Protein AF-A0A7M7PM90-F1 (afdb_monomer_lite)

Organism: Strongylocentrotus purpuratus (NCBI:txid7668)

InterPro domains:
  IPR000558 Histone H2B [PR00621] (176-194)
  IPR000558 Histone H2B [PR00621] (195-215)
  IPR000558 Histone H2B [PR00621] (217-234)
  IPR000558 Histone H2B [PR00621] (234-247)
  IPR000558 Histone H2B [PR00621] (247-260)
  IPR000558 Histone H2B [PTHR23428] (159-261)
  IPR000558 Histone H2B [SM00427] (166-262)
  IPR007125 Core Histone H2A/H2B/H3 domain [PF00125] (167-239)
  IPR009072 Histone-fold [G3DSA:1.10.20.10] (146-264)
  IPR009072 Histone-fold [SSF47113] (151-264)
  IPR011990 Tetratricopeptide-like helical domain superfamily [G3DSA:1.25.40.10] (24-145)

Foldseek 3Di:
DQPDPQVVVCVVVPNDDPPDDSVCRLVVVLVVLVVQLVVCVVVVQLQSNLVSLLVNLSSDPQLDPSSVVSLVSSLVSNCVRPNDADPSNLVSLLSVLSSCVSVVNNLVSLVSLVVSLVSCCVRPNCPDPVNVVSVVVCPPPVNVVSVVVVVPDDDDDDDDDDDPPDDPPDPPDDACLVVVVVVCCVVPVPDDDDPVRSVVVRVVVVVVVVQLVVQQCVVCVVVVHPDRDPVSSLVSLCVVDDDVSSVVVSVVVVVVVVVVVVVD

Structure (mmCIF, N/CA/C/O backbone):
data_AF-A0A7M7PM90-F1
#
_entry.id   AF-A0A7M7PM90-F1
#
loop_
_atom_site.group_PDB
_atom_site.id
_atom_site.type_symbol
_atom_site.label_atom_id
_atom_site.label_alt_id
_atom_site.label_comp_id
_atom_site.label_asym_id
_atom_site.label_entity_id
_atom_site.label_seq_id
_atom_site.pdbx_PDB_ins_code
_atom_site.Cartn_x
_atom_site.Cartn_y
_atom_site.Cartn_z
_atom_site.occupancy
_atom_site.B_iso_or_equiv
_atom_site.auth_seq_id
_atom_site.auth_comp_id
_atom_site.auth_asym_id
_atom_site.auth_atom_id
_atom_site.pdbx_PDB_model_num
ATOM 1 N N . MET A 1 1 ? 6.524 -4.028 -4.299 1.00 35.97 1 MET A N 1
ATOM 2 C CA . MET A 1 1 ? 6.100 -2.666 -4.670 1.00 35.97 1 MET A CA 1
ATOM 3 C C . MET A 1 1 ? 7.221 -1.745 -4.243 1.00 35.97 1 MET A C 1
ATOM 5 O O . MET A 1 1 ? 7.666 -1.912 -3.114 1.00 35.97 1 MET A O 1
ATOM 9 N N . ARG A 1 2 ? 7.713 -0.867 -5.123 1.00 36.50 2 ARG A N 1
ATOM 10 C CA . ARG A 1 2 ? 8.541 0.257 -4.672 1.00 36.50 2 ARG A CA 1
ATOM 11 C C . ARG A 1 2 ? 7.626 1.197 -3.889 1.00 36.50 2 ARG A C 1
ATOM 13 O O . ARG A 1 2 ? 6.500 1.422 -4.323 1.00 36.50 2 ARG A O 1
ATOM 20 N N . LEU A 1 3 ? 8.084 1.669 -2.734 1.00 40.62 3 LEU A N 1
ATOM 21 C CA . LEU A 1 3 ? 7.372 2.682 -1.945 1.00 40.62 3 LEU A CA 1
ATOM 22 C C . LEU A 1 3 ? 7.388 4.058 -2.629 1.00 40.62 3 LEU A C 1
ATOM 24 O O . LEU A 1 3 ? 6.536 4.888 -2.334 1.00 40.62 3 LEU A O 1
ATOM 28 N N . ALA A 1 4 ? 8.332 4.283 -3.545 1.00 45.03 4 ALA A N 1
ATOM 29 C CA . ALA A 1 4 ? 8.497 5.547 -4.239 1.00 45.03 4 ALA A CA 1
ATOM 30 C C . ALA A 1 4 ? 7.759 5.572 -5.581 1.00 45.03 4 ALA A C 1
ATOM 32 O O . ALA A 1 4 ? 7.988 4.735 -6.461 1.00 45.03 4 ALA A O 1
ATOM 33 N N . PHE A 1 5 ? 6.917 6.589 -5.735 1.00 44.72 5 PHE A N 1
ATOM 34 C CA . PHE A 1 5 ? 6.587 7.168 -7.027 1.00 44.72 5 PHE A CA 1
ATOM 35 C C . PHE A 1 5 ? 7.857 7.852 -7.548 1.00 44.72 5 PHE A C 1
ATOM 37 O O . PHE A 1 5 ? 8.309 8.829 -6.958 1.00 44.72 5 PHE A O 1
ATOM 44 N N . ALA A 1 6 ? 8.487 7.305 -8.587 1.00 50.69 6 ALA A N 1
ATOM 45 C CA . ALA A 1 6 ? 9.679 7.924 -9.154 1.00 50.69 6 ALA A CA 1
ATOM 46 C C . ALA A 1 6 ? 9.244 9.137 -9.986 1.00 50.69 6 ALA A C 1
ATOM 48 O O . ALA A 1 6 ? 8.641 8.968 -11.047 1.00 50.69 6 ALA A O 1
ATOM 49 N N . LEU A 1 7 ? 9.551 10.351 -9.520 1.00 50.34 7 LEU A N 1
ATOM 50 C CA . LEU A 1 7 ? 9.238 11.603 -10.225 1.00 50.34 7 LEU A CA 1
ATOM 51 C C . LEU A 1 7 ? 9.753 11.571 -11.678 1.00 50.34 7 LEU A C 1
ATOM 53 O O . LEU A 1 7 ? 9.072 12.004 -12.601 1.00 50.34 7 LEU A O 1
ATOM 57 N N . TYR A 1 8 ? 10.906 10.928 -11.887 1.00 49.75 8 TYR A N 1
ATOM 58 C CA . TYR A 1 8 ? 11.491 10.675 -13.203 1.00 49.75 8 TYR A CA 1
ATOM 59 C C . TYR A 1 8 ? 10.549 9.914 -14.149 1.00 49.75 8 TYR A C 1
ATOM 61 O O . TYR A 1 8 ? 10.351 10.327 -15.286 1.00 49.75 8 TYR A O 1
ATOM 69 N N . THR A 1 9 ? 9.893 8.851 -13.666 1.00 51.62 9 THR A N 1
ATOM 70 C CA . THR A 1 9 ? 8.931 8.090 -14.484 1.00 51.62 9 THR A CA 1
ATOM 71 C C . THR A 1 9 ? 7.669 8.886 -14.806 1.00 51.62 9 THR A C 1
ATOM 73 O O . THR A 1 9 ? 7.048 8.642 -15.833 1.00 51.62 9 THR A O 1
ATOM 76 N N . TRP A 1 10 ? 7.290 9.851 -13.964 1.00 56.09 10 TRP A N 1
ATOM 77 C CA . TRP A 1 10 ? 6.149 10.732 -14.221 1.00 56.09 10 TRP A CA 1
ATOM 78 C C . TRP A 1 10 ? 6.453 11.749 -15.327 1.00 56.09 10 TRP A C 1
ATOM 80 O O . TRP A 1 10 ? 5.647 11.894 -16.244 1.00 56.09 10 TRP A O 1
ATOM 90 N N . ILE A 1 11 ? 7.654 12.341 -15.309 1.00 53.19 11 ILE A N 1
ATOM 91 C CA . ILE A 1 11 ? 8.153 13.240 -16.363 1.00 53.19 11 ILE A CA 1
ATOM 92 C C . ILE A 1 11 ? 8.297 12.489 -17.700 1.00 53.19 11 ILE A C 1
ATOM 94 O O . ILE A 1 11 ? 7.851 12.982 -18.735 1.00 53.19 11 ILE A O 1
ATOM 98 N N . GLU A 1 12 ? 8.836 11.263 -17.693 1.00 54.78 12 GLU A N 1
ATOM 99 C CA . GLU A 1 12 ? 8.908 10.410 -18.896 1.00 54.78 12 GLU A CA 1
ATOM 100 C C . GLU A 1 12 ? 7.523 10.058 -19.464 1.00 54.78 12 GLU A C 1
ATOM 102 O O . GLU A 1 12 ? 7.369 9.878 -20.673 1.00 54.78 12 GLU A O 1
ATOM 107 N N . CYS A 1 13 ? 6.497 9.996 -18.611 1.00 52.12 13 CYS A N 1
ATOM 108 C CA . CYS A 1 13 ? 5.116 9.731 -19.010 1.00 52.12 13 CYS A CA 1
ATOM 109 C C . CYS A 1 13 ? 4.329 10.995 -19.407 1.00 52.12 13 CYS A C 1
ATOM 111 O O . CYS A 1 13 ? 3.114 10.898 -19.574 1.00 52.12 13 CYS A O 1
ATOM 113 N N . ARG A 1 14 ? 4.979 12.164 -19.552 1.00 52.69 14 ARG A N 1
ATOM 114 C CA . ARG A 1 14 ? 4.319 13.474 -19.756 1.00 52.69 14 ARG A CA 1
ATOM 115 C C . ARG A 1 14 ? 3.249 13.793 -18.703 1.00 52.69 14 ARG A C 1
ATOM 117 O O . ARG A 1 14 ? 2.250 14.439 -18.995 1.00 52.69 14 ARG A O 1
ATOM 124 N N . GLY A 1 15 ? 3.428 13.319 -17.475 1.00 56.22 15 GLY A N 1
ATOM 125 C CA . GLY A 1 15 ? 2.710 13.892 -16.348 1.00 56.22 15 GLY A CA 1
ATOM 126 C C . GLY A 1 15 ? 3.380 15.216 -15.999 1.00 56.22 15 GLY A C 1
ATOM 127 O O . GLY A 1 15 ? 4.573 15.219 -15.708 1.00 56.22 15 GLY A O 1
ATOM 128 N N . GLY A 1 16 ? 2.658 16.331 -16.091 1.00 59.97 16 GLY A N 1
ATOM 129 C CA . GLY A 1 16 ? 3.226 17.667 -15.907 1.00 59.97 16 GLY A CA 1
ATOM 130 C C . GLY A 1 16 ? 2.292 18.770 -16.388 1.00 59.97 16 GLY A C 1
ATOM 131 O O . GLY A 1 16 ? 1.261 18.489 -16.991 1.00 59.97 16 GLY A O 1
ATOM 132 N N . ASP A 1 17 ? 2.647 20.018 -16.098 1.00 59.88 17 ASP A N 1
ATOM 133 C CA . ASP A 1 17 ? 2.081 21.170 -16.796 1.00 59.88 17 ASP A CA 1
ATOM 134 C C . ASP A 1 17 ? 2.641 21.178 -18.229 1.00 59.88 17 ASP A C 1
ATOM 136 O O . ASP A 1 17 ? 3.859 21.235 -18.412 1.00 59.88 17 ASP A O 1
ATOM 140 N N . ASP A 1 18 ? 1.767 21.096 -19.235 1.00 66.06 18 ASP A N 1
ATOM 141 C CA . ASP A 1 18 ? 2.147 21.053 -20.656 1.00 66.06 18 ASP A CA 1
ATOM 142 C C . ASP A 1 18 ? 2.822 22.354 -21.137 1.00 66.06 18 ASP A C 1
ATOM 144 O O . ASP A 1 18 ? 3.310 22.424 -22.267 1.00 66.06 18 ASP A O 1
ATOM 148 N N . THR A 1 19 ? 2.841 23.396 -20.298 1.00 75.81 19 THR A N 1
ATOM 149 C CA . THR A 1 19 ? 3.435 24.701 -20.613 1.00 75.81 19 THR A CA 1
ATOM 150 C C . THR A 1 19 ? 4.920 24.818 -20.267 1.00 75.81 19 THR A C 1
ATOM 152 O O . THR A 1 19 ? 5.573 25.735 -20.765 1.00 75.81 19 THR A O 1
ATOM 155 N N . LEU A 1 20 ? 5.474 23.904 -19.462 1.00 68.38 20 LEU A N 1
ATOM 156 C CA . LEU A 1 20 ? 6.867 23.955 -19.007 1.00 68.38 20 LEU A CA 1
ATOM 157 C C . LEU A 1 20 ? 7.749 22.962 -19.766 1.00 68.38 20 LEU A C 1
ATOM 159 O O . LEU A 1 20 ? 7.364 21.821 -20.032 1.00 68.38 20 LEU A O 1
ATOM 163 N N . SER A 1 21 ? 8.984 23.364 -20.074 1.00 77.44 21 SER A N 1
ATOM 164 C CA . SER A 1 21 ? 9.978 22.420 -20.584 1.00 77.44 21 SER A CA 1
ATOM 165 C C . SER A 1 21 ? 10.384 21.407 -19.497 1.00 77.44 21 SER A C 1
ATOM 167 O O . SER A 1 21 ? 10.322 21.714 -18.305 1.00 77.44 21 SER A O 1
ATOM 169 N N . PRO A 1 22 ? 1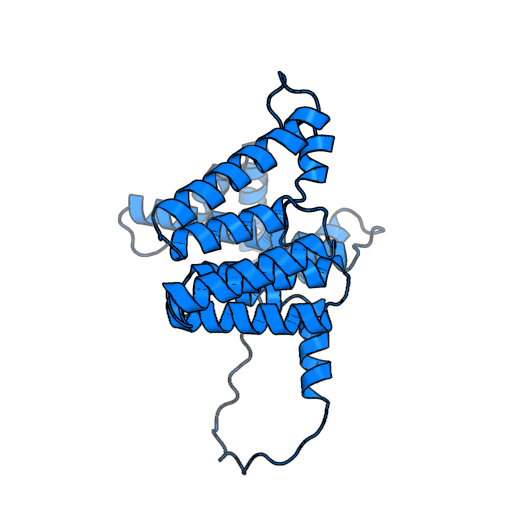0.880 20.207 -19.862 1.00 70.19 22 PRO A N 1
ATOM 170 C CA . PRO A 1 22 ? 11.332 19.215 -18.880 1.00 70.19 22 PRO A CA 1
ATOM 171 C C . PRO A 1 22 ? 12.412 19.723 -17.911 1.00 70.19 22 PRO A C 1
ATOM 173 O 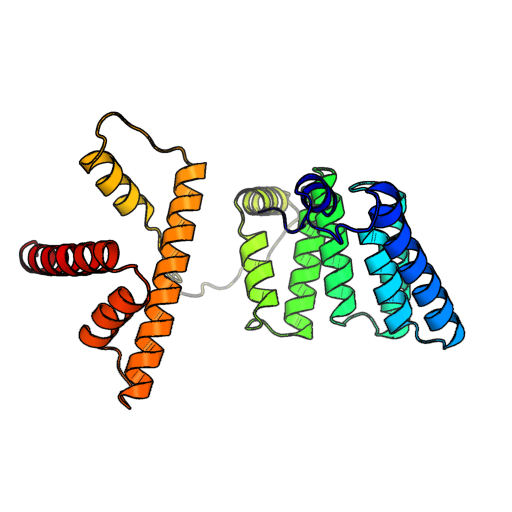O . PRO A 1 22 ? 12.495 19.243 -16.785 1.00 70.19 22 PRO A O 1
ATOM 176 N N . ALA A 1 23 ? 13.239 20.684 -18.338 1.00 74.44 23 ALA A N 1
ATOM 177 C CA . ALA A 1 23 ? 14.259 21.298 -17.490 1.00 74.44 23 ALA A CA 1
ATOM 178 C C . ALA A 1 23 ? 13.647 22.288 -16.486 1.00 74.44 23 ALA A C 1
ATOM 180 O O . ALA A 1 23 ? 14.018 22.283 -15.316 1.00 74.44 23 ALA A O 1
ATOM 181 N N . GLU A 1 24 ? 12.677 23.095 -16.919 1.00 77.50 24 GLU A N 1
ATOM 182 C CA . GLU A 1 24 ? 11.954 24.023 -16.040 1.00 77.50 24 GLU A CA 1
ATOM 183 C C . GLU A 1 24 ? 11.084 23.268 -15.030 1.00 77.50 24 GLU A C 1
ATOM 185 O O . GLU A 1 24 ? 11.057 23.626 -13.856 1.00 77.50 24 GLU A O 1
ATOM 190 N N . ALA A 1 25 ? 10.452 22.170 -15.451 1.00 73.12 25 ALA A N 1
ATOM 191 C CA . ALA A 1 25 ? 9.672 21.302 -14.572 1.00 73.12 25 ALA A CA 1
ATOM 192 C C . ALA A 1 25 ? 10.520 20.626 -13.473 1.00 73.12 25 ALA A C 1
ATOM 194 O O . ALA A 1 25 ? 9.996 20.316 -12.403 1.00 73.12 25 ALA A O 1
ATOM 195 N N . ASP A 1 26 ? 11.819 20.408 -13.709 1.00 75.06 26 ASP A N 1
ATOM 196 C CA . ASP A 1 26 ? 12.758 19.870 -12.711 1.00 75.06 26 ASP A CA 1
ATOM 197 C C . ASP A 1 26 ? 13.339 20.961 -11.786 1.00 75.06 26 ASP A C 1
ATOM 199 O O . ASP A 1 26 ? 13.678 20.694 -10.629 1.00 75.06 26 ASP A O 1
ATOM 203 N N . ASP A 1 27 ? 13.453 22.198 -12.273 1.00 81.62 27 ASP A N 1
ATOM 204 C CA . ASP A 1 27 ? 14.069 23.320 -11.557 1.00 81.62 27 ASP A CA 1
ATOM 205 C C . ASP A 1 27 ? 13.072 24.092 -10.671 1.00 81.62 27 ASP A C 1
ATOM 207 O O . ASP A 1 27 ? 13.377 24.448 -9.529 1.00 81.62 27 ASP A O 1
ATOM 211 N N . GLU A 1 28 ? 11.842 24.296 -11.144 1.00 83.69 28 GLU A N 1
ATOM 212 C CA . GLU A 1 28 ? 10.825 25.096 -10.449 1.00 83.69 28 GLU A CA 1
ATOM 213 C C . GLU A 1 28 ? 10.473 24.562 -9.042 1.00 83.69 28 GLU A C 1
ATOM 215 O O . GLU A 1 28 ? 10.489 25.336 -8.074 1.00 83.69 28 GLU A O 1
ATOM 220 N N . PRO A 1 29 ? 10.263 23.242 -8.834 1.00 83.75 29 PRO A N 1
ATOM 221 C CA . PRO A 1 29 ? 10.028 22.701 -7.496 1.00 83.75 29 PRO A CA 1
ATOM 222 C C . PRO A 1 29 ? 11.208 22.940 -6.545 1.00 83.75 29 PRO A C 1
ATOM 224 O O . PRO A 1 29 ? 11.008 23.179 -5.351 1.00 83.75 29 PRO A O 1
ATOM 227 N N . LYS A 1 30 ? 12.447 22.909 -7.059 1.00 86.00 30 LYS A N 1
ATOM 228 C CA . LYS A 1 30 ? 13.658 23.115 -6.251 1.00 86.00 30 LYS A CA 1
ATOM 229 C C . LYS A 1 30 ? 13.733 24.549 -5.734 1.00 86.00 30 LYS A C 1
ATOM 231 O O . LYS A 1 30 ? 14.034 24.718 -4.550 1.00 86.00 30 LYS A O 1
ATOM 236 N N . LYS A 1 31 ? 13.381 25.537 -6.567 1.00 88.38 31 LYS A N 1
ATOM 237 C CA . LYS A 1 31 ? 13.289 26.956 -6.179 1.00 88.38 31 LYS A CA 1
ATOM 238 C C . LYS A 1 31 ? 12.231 27.191 -5.106 1.00 88.38 31 LYS A C 1
ATOM 240 O O . LYS A 1 31 ? 12.496 27.855 -4.104 1.00 88.38 31 LYS A O 1
ATOM 245 N N . HIS A 1 32 ? 11.033 26.631 -5.282 1.00 89.69 32 HIS A N 1
ATOM 246 C CA . HIS A 1 32 ? 9.951 26.788 -4.307 1.00 89.69 32 HIS A CA 1
ATOM 247 C C . HIS A 1 32 ? 10.306 26.200 -2.942 1.00 89.69 32 HIS A C 1
ATOM 249 O O . HIS A 1 32 ? 10.020 26.813 -1.909 1.00 89.69 32 HIS A O 1
ATOM 255 N N . VAL A 1 33 ? 10.953 25.035 -2.924 1.00 91.06 33 VAL A N 1
ATOM 256 C CA . VAL A 1 33 ? 11.384 24.400 -1.676 1.00 91.06 33 VAL A CA 1
ATOM 257 C C . VAL A 1 33 ? 12.502 25.196 -1.008 1.00 91.06 33 VAL A C 1
ATOM 259 O O . VAL A 1 33 ? 12.420 25.427 0.194 1.00 91.06 33 VAL A O 1
ATOM 262 N N . GLU A 1 34 ? 13.496 25.686 -1.753 1.00 91.94 34 GLU A N 1
ATOM 263 C CA . GLU A 1 34 ? 14.556 26.546 -1.195 1.00 91.94 34 GLU A CA 1
ATOM 264 C C . GLU A 1 34 ? 13.991 27.822 -0.570 1.00 91.94 34 GLU A C 1
ATOM 266 O O . GLU A 1 34 ? 14.339 28.170 0.560 1.00 91.94 34 GLU A O 1
ATOM 271 N N . ARG A 1 35 ? 13.048 28.471 -1.260 1.00 92.25 35 ARG A N 1
ATOM 272 C CA . ARG A 1 35 ? 12.351 29.646 -0.730 1.00 92.25 35 ARG A CA 1
ATOM 273 C C . ARG A 1 35 ? 11.572 29.312 0.539 1.00 92.25 35 ARG A C 1
ATOM 275 O O . ARG A 1 35 ? 11.605 30.081 1.493 1.00 92.25 35 ARG A O 1
ATOM 282 N N . SER A 1 36 ? 10.911 28.156 0.568 1.00 91.06 36 SER A N 1
ATOM 283 C CA . SER A 1 36 ? 10.157 27.698 1.739 1.00 91.06 36 SER A CA 1
ATOM 284 C C . SER A 1 36 ? 11.071 27.442 2.939 1.00 91.06 36 SER A C 1
ATOM 286 O O . SER A 1 36 ? 10.753 27.881 4.039 1.00 91.06 36 SER A O 1
ATOM 288 N N . ILE A 1 37 ? 12.223 26.789 2.736 1.00 91.00 37 ILE A N 1
ATOM 289 C CA . ILE A 1 37 ? 13.229 26.569 3.789 1.00 91.00 37 ILE A CA 1
ATOM 290 C C . ILE A 1 37 ? 13.692 27.912 4.358 1.00 91.00 37 ILE A C 1
ATOM 292 O O . ILE A 1 37 ? 13.684 28.092 5.573 1.00 91.00 37 ILE A O 1
ATOM 296 N N . GLN A 1 38 ? 14.034 28.868 3.491 1.00 92.75 38 GLN A N 1
ATOM 297 C CA . GLN A 1 38 ? 14.481 30.192 3.918 1.00 92.75 38 GLN A CA 1
ATOM 298 C C . GLN A 1 38 ? 13.403 30.923 4.733 1.00 92.75 38 GLN A C 1
ATOM 300 O O . GLN A 1 38 ? 13.692 31.440 5.809 1.00 92.75 38 GLN A O 1
ATOM 305 N N . MET A 1 39 ? 12.148 30.892 4.279 1.00 93.25 39 MET A N 1
ATOM 306 C CA . MET A 1 39 ? 11.027 31.493 5.007 1.00 93.25 39 MET A CA 1
ATOM 307 C C . MET A 1 39 ? 10.802 30.839 6.377 1.00 93.25 39 MET A C 1
ATOM 309 O O . MET A 1 39 ? 10.608 31.540 7.366 1.00 93.25 39 MET A O 1
ATOM 313 N N . PHE A 1 40 ? 10.832 29.504 6.472 1.00 91.88 40 PHE A N 1
ATOM 314 C CA . PHE A 1 40 ? 10.648 28.821 7.759 1.00 91.88 40 PHE A CA 1
ATOM 315 C C . PHE A 1 40 ? 11.801 29.077 8.727 1.00 91.88 40 PHE A C 1
ATOM 317 O O . PHE A 1 40 ? 11.555 29.221 9.924 1.00 91.88 40 PHE A O 1
ATOM 324 N N . LYS A 1 41 ? 13.019 29.229 8.202 1.00 91.38 41 LYS A N 1
ATOM 325 C CA . LYS A 1 41 ? 14.194 29.625 8.976 1.00 91.38 41 LYS A CA 1
ATOM 326 C C . LYS A 1 41 ? 14.072 31.047 9.531 1.00 91.38 41 LYS A C 1
ATOM 328 O O . LYS A 1 41 ? 14.407 31.274 10.687 1.00 91.38 41 LYS A O 1
ATOM 333 N N . GLU A 1 42 ? 13.556 31.991 8.744 1.00 92.38 42 GLU A N 1
ATOM 334 C CA . GLU A 1 42 ? 13.296 33.373 9.187 1.00 92.38 42 GLU A CA 1
ATOM 335 C C . GLU A 1 42 ? 12.192 33.452 10.248 1.00 92.38 42 GLU A C 1
ATOM 337 O O . GLU A 1 42 ? 12.292 34.229 11.195 1.00 92.38 42 GLU A O 1
ATOM 342 N N . ILE A 1 43 ? 11.156 32.621 10.113 1.00 91.44 43 ILE A N 1
ATOM 343 C CA . ILE A 1 43 ? 10.052 32.521 11.078 1.00 91.44 43 ILE A CA 1
ATOM 344 C C . ILE A 1 43 ? 10.480 31.757 12.349 1.00 91.44 43 ILE A C 1
ATOM 346 O O . ILE A 1 43 ? 9.840 31.890 13.392 1.00 91.44 43 ILE A O 1
ATOM 350 N N . GLY A 1 44 ? 11.554 30.964 12.280 1.00 87.12 44 GLY A N 1
ATOM 351 C CA . GLY A 1 44 ? 12.022 30.107 13.372 1.00 87.12 44 GLY A CA 1
ATOM 352 C C . GLY A 1 44 ? 11.164 28.853 13.592 1.00 87.12 44 GLY A C 1
ATOM 353 O O . GLY A 1 44 ? 11.211 28.255 14.666 1.00 87.12 44 GLY A O 1
ATOM 354 N N . ASP A 1 45 ? 10.367 28.440 12.600 1.00 88.31 45 ASP A N 1
ATOM 355 C CA . ASP A 1 45 ? 9.545 27.227 12.681 1.00 88.31 45 ASP A CA 1
ATOM 356 C C . ASP A 1 45 ? 10.341 26.005 12.209 1.00 88.31 45 ASP A C 1
ATOM 358 O O . ASP A 1 45 ? 10.228 25.547 11.067 1.00 88.31 45 ASP A O 1
ATOM 362 N N . LEU A 1 46 ? 11.130 25.455 13.132 1.00 86.38 46 LEU A N 1
ATOM 363 C CA . LEU A 1 46 ? 11.987 24.292 12.888 1.00 86.38 46 LEU A CA 1
ATOM 364 C C . LEU A 1 46 ? 11.205 23.043 12.436 1.00 86.38 46 LEU A C 1
ATOM 366 O O . LEU A 1 46 ? 11.752 22.184 11.745 1.00 86.38 46 LEU A O 1
ATOM 370 N N . GLY A 1 47 ? 9.922 22.917 12.798 1.00 86.00 47 GLY A N 1
ATOM 371 C CA . GLY A 1 47 ? 9.089 21.782 12.395 1.00 86.00 47 GLY A CA 1
ATOM 372 C C . GLY A 1 47 ? 8.722 21.838 10.912 1.00 86.00 47 GLY A C 1
ATOM 373 O O . GLY A 1 47 ? 8.822 20.832 10.202 1.00 86.00 47 GLY A O 1
ATOM 374 N N . LYS A 1 48 ? 8.330 23.022 10.427 1.00 87.75 48 LYS A N 1
ATOM 375 C CA . LYS A 1 48 ? 8.079 23.247 8.995 1.00 87.75 48 LYS A CA 1
ATOM 376 C C . LYS A 1 48 ? 9.374 23.262 8.186 1.00 87.75 48 LYS A C 1
ATOM 378 O O . LYS A 1 48 ? 9.387 22.726 7.078 1.00 87.75 48 LYS A O 1
ATOM 383 N N . GLU A 1 49 ? 10.459 23.784 8.754 1.00 89.62 49 GLU A N 1
ATOM 384 C CA . GLU A 1 49 ? 11.795 23.721 8.155 1.00 89.62 49 GLU A CA 1
ATOM 385 C C . GLU A 1 49 ? 12.226 22.265 7.920 1.00 89.62 49 GLU A C 1
ATOM 387 O O . GLU A 1 49 ? 12.570 21.903 6.796 1.00 89.62 49 GLU A O 1
ATOM 392 N N . ALA A 1 50 ? 12.080 21.391 8.924 1.00 89.81 50 ALA A N 1
ATOM 393 C CA . ALA A 1 50 ? 12.373 19.962 8.801 1.00 89.81 50 ALA A CA 1
ATOM 394 C C . ALA A 1 50 ? 11.558 19.275 7.692 1.00 89.81 50 ALA A C 1
ATOM 396 O O . ALA A 1 50 ? 12.082 18.457 6.930 1.00 89.81 50 ALA A O 1
ATOM 397 N N . ALA A 1 51 ? 10.270 19.610 7.573 1.00 89.25 51 ALA A N 1
ATOM 398 C CA . ALA A 1 51 ? 9.422 19.078 6.511 1.00 89.25 51 ALA A CA 1
ATOM 399 C C . ALA A 1 51 ? 9.885 19.549 5.123 1.00 89.25 51 ALA A C 1
ATOM 401 O O . ALA A 1 51 ? 9.944 18.740 4.196 1.00 89.25 51 ALA A O 1
ATOM 402 N N . ALA A 1 52 ? 10.264 20.821 4.981 1.00 90.12 52 ALA A N 1
ATOM 403 C CA . ALA A 1 52 ? 10.776 21.367 3.729 1.00 90.12 52 ALA A CA 1
ATOM 404 C C . ALA A 1 52 ? 12.135 20.749 3.340 1.00 90.12 52 ALA A C 1
ATOM 406 O O . ALA A 1 52 ? 12.309 20.342 2.190 1.00 90.12 52 ALA A O 1
ATOM 407 N N . SER A 1 53 ? 13.049 20.560 4.299 1.00 92.25 53 SER A N 1
ATOM 408 C CA . SER A 1 53 ? 14.319 19.840 4.107 1.00 92.25 53 SER A CA 1
ATOM 409 C C . SER A 1 53 ? 14.102 18.393 3.649 1.00 92.25 53 SER A C 1
ATOM 411 O O . SER A 1 53 ? 14.784 17.907 2.745 1.00 92.25 53 SER A O 1
ATOM 413 N N . MET A 1 54 ? 13.105 17.697 4.209 1.00 91.69 54 MET A N 1
ATOM 414 C CA . MET A 1 54 ? 12.736 16.353 3.756 1.00 91.69 54 MET A CA 1
ATOM 415 C C . MET A 1 54 ? 12.260 16.369 2.297 1.00 91.69 54 MET A C 1
ATOM 417 O O . MET A 1 54 ? 12.671 15.513 1.513 1.00 91.69 54 MET A O 1
ATOM 421 N N . VAL A 1 55 ? 11.406 17.324 1.916 1.00 89.19 55 VAL A N 1
ATOM 422 C CA . VAL A 1 55 ? 10.929 17.465 0.529 1.00 89.19 55 VAL A CA 1
ATOM 423 C C . VAL A 1 55 ? 12.092 17.778 -0.415 1.00 89.19 55 VAL A C 1
ATOM 425 O O . VAL A 1 55 ? 12.163 17.182 -1.487 1.00 89.19 55 VAL A O 1
ATOM 428 N N . LYS A 1 56 ? 13.059 18.607 0.001 1.00 90.06 56 LYS A N 1
ATOM 429 C CA . LYS A 1 56 ? 14.283 18.865 -0.775 1.00 90.06 56 LYS A CA 1
ATOM 430 C C . LYS A 1 56 ? 15.033 17.570 -1.091 1.00 90.06 56 LYS A C 1
ATOM 432 O O . LYS A 1 56 ? 15.383 17.345 -2.244 1.00 90.06 56 LYS A O 1
ATOM 437 N N . GLY A 1 57 ? 15.164 16.669 -0.114 1.00 88.00 57 GLY A N 1
ATOM 438 C CA . GLY A 1 57 ? 15.756 15.344 -0.326 1.00 88.00 57 GLY A CA 1
ATOM 439 C C . GLY A 1 57 ? 15.001 14.467 -1.338 1.00 88.00 57 GLY A C 1
ATOM 440 O O . GLY A 1 57 ? 15.626 13.698 -2.064 1.00 88.00 57 GLY A O 1
ATOM 441 N N . HIS A 1 58 ? 13.674 14.593 -1.446 1.00 85.31 58 HIS A N 1
ATOM 442 C CA . HIS A 1 58 ? 12.884 13.866 -2.455 1.00 85.31 58 HIS A CA 1
ATOM 443 C C . HIS A 1 58 ? 13.056 14.422 -3.875 1.00 85.31 58 HIS A C 1
ATOM 445 O O . HIS A 1 58 ? 12.857 13.686 -4.836 1.00 85.31 58 HIS A O 1
ATOM 451 N N . LEU A 1 59 ? 13.408 15.703 -4.007 1.00 84.75 59 LEU A N 1
ATOM 452 C CA . LEU A 1 59 ? 13.685 16.344 -5.296 1.00 84.75 59 LEU A CA 1
ATOM 453 C C . LEU A 1 59 ? 15.118 16.090 -5.789 1.00 84.75 59 LEU A C 1
ATOM 455 O O . LEU A 1 59 ? 15.423 16.324 -6.958 1.00 84.75 59 LEU A O 1
ATOM 459 N N . CYS A 1 60 ? 16.017 15.634 -4.915 1.00 83.62 60 CYS A N 1
ATOM 460 C CA . CYS A 1 60 ? 17.354 15.208 -5.309 1.00 83.62 60 CYS A CA 1
ATOM 461 C C . CYS A 1 60 ? 17.293 13.897 -6.106 1.00 83.62 60 CYS A C 1
ATOM 463 O O . CYS A 1 60 ? 16.432 13.048 -5.887 1.00 83.62 60 CYS A O 1
ATOM 465 N N . ARG A 1 61 ? 18.275 13.683 -6.990 1.00 79.06 61 ARG A N 1
ATOM 466 C CA . ARG A 1 61 ? 18.395 12.439 -7.763 1.00 79.06 61 ARG A CA 1
ATOM 467 C C . ARG A 1 61 ? 18.466 11.214 -6.841 1.00 79.06 61 ARG A C 1
ATOM 469 O O . ARG A 1 61 ? 19.280 11.195 -5.910 1.00 79.06 61 ARG A O 1
ATOM 476 N N . ASP A 1 62 ? 17.695 10.180 -7.175 1.00 76.69 62 ASP A N 1
ATOM 477 C CA . ASP A 1 62 ? 17.623 8.919 -6.430 1.00 76.69 62 ASP A CA 1
ATOM 478 C C . ASP A 1 62 ? 19.012 8.329 -6.149 1.00 76.69 62 ASP A C 1
ATOM 480 O O . ASP A 1 62 ? 19.836 8.104 -7.045 1.00 76.69 62 ASP A O 1
ATOM 484 N N . GLY A 1 63 ? 19.289 8.075 -4.872 1.00 75.69 63 GLY A N 1
ATOM 485 C CA . GLY A 1 63 ? 20.557 7.518 -4.418 1.00 75.69 63 GLY A CA 1
ATOM 486 C C . GLY A 1 63 ? 21.741 8.491 -4.497 1.00 75.69 63 GLY A C 1
ATOM 487 O O . GLY A 1 63 ? 22.891 8.054 -4.404 1.00 75.69 63 GLY A O 1
ATOM 488 N N . SER A 1 64 ? 21.534 9.792 -4.676 1.00 84.06 64 SER A N 1
ATOM 489 C CA . SER A 1 64 ? 22.620 10.776 -4.566 1.00 84.06 64 SER A CA 1
ATOM 490 C C . SER A 1 64 ? 23.092 10.937 -3.109 1.00 84.06 64 SER A C 1
ATOM 492 O O . SER A 1 64 ? 22.366 10.630 -2.166 1.00 84.06 64 SER A O 1
ATOM 494 N N . LYS A 1 65 ? 24.340 11.387 -2.899 1.00 86.56 65 LYS A N 1
ATOM 495 C CA . LYS A 1 65 ? 24.828 11.707 -1.539 1.00 86.56 65 LYS A CA 1
ATOM 496 C C . LYS A 1 65 ? 24.042 12.876 -0.938 1.00 86.56 65 LYS A C 1
ATOM 498 O O . LYS A 1 65 ? 23.663 12.812 0.224 1.00 86.56 65 LYS A O 1
ATOM 503 N N . GLU A 1 66 ? 23.723 13.852 -1.780 1.00 86.62 66 GLU A N 1
ATOM 504 C CA . GLU A 1 66 ? 22.936 15.036 -1.447 1.00 86.62 66 GLU A CA 1
ATOM 505 C C . GLU A 1 66 ? 21.555 14.672 -0.872 1.00 86.62 66 GLU A C 1
ATOM 507 O O . GLU A 1 66 ? 21.164 15.183 0.172 1.00 86.62 66 GLU A O 1
ATOM 512 N N . GLN A 1 67 ? 20.854 13.698 -1.470 1.00 86.69 67 GLN A N 1
ATOM 513 C CA . GLN A 1 67 ? 19.576 13.194 -0.946 1.00 86.69 67 GLN A CA 1
ATOM 514 C C . GLN A 1 67 ? 19.690 12.716 0.511 1.00 86.69 67 GLN A C 1
ATOM 516 O O . GLN A 1 67 ? 18.823 12.989 1.340 1.00 86.69 67 GLN A O 1
ATOM 521 N N . ARG A 1 68 ? 20.778 12.011 0.842 1.00 87.81 68 ARG A N 1
ATOM 522 C CA . ARG A 1 68 ? 21.021 11.516 2.202 1.00 87.81 68 ARG A CA 1
ATOM 523 C C . ARG A 1 68 ? 21.337 12.649 3.175 1.00 87.81 68 ARG A C 1
ATOM 525 O O . ARG A 1 68 ? 20.890 12.587 4.317 1.00 87.81 68 ARG A O 1
ATOM 532 N N . GLU A 1 69 ? 22.116 13.633 2.744 1.00 91.44 69 GLU A N 1
ATOM 533 C CA . GLU A 1 69 ? 22.477 14.799 3.556 1.00 91.44 69 GLU A CA 1
ATOM 534 C C . GLU A 1 69 ? 21.227 15.598 3.935 1.00 91.44 69 GLU A C 1
ATOM 536 O O . GLU A 1 69 ? 21.012 15.861 5.116 1.00 91.44 69 GLU A O 1
ATOM 541 N N . TRP A 1 70 ? 20.328 15.852 2.981 1.00 91.50 70 TRP A N 1
ATOM 542 C CA . TRP A 1 70 ? 19.052 16.518 3.255 1.00 91.50 70 TRP A CA 1
ATOM 543 C C . TRP A 1 70 ? 18.151 15.741 4.215 1.00 91.50 70 TRP A C 1
ATOM 545 O O . TRP A 1 70 ? 17.542 16.339 5.102 1.00 91.50 70 TRP A O 1
ATOM 555 N N . TYR A 1 71 ? 18.090 14.410 4.105 1.00 91.88 71 TYR A N 1
ATOM 556 C CA . TYR A 1 71 ? 17.347 13.605 5.079 1.00 91.88 71 TYR A CA 1
ATOM 557 C C . TYR A 1 71 ? 17.967 13.630 6.477 1.00 91.88 71 TYR A C 1
ATOM 559 O O . TYR A 1 71 ? 17.228 13.583 7.458 1.00 91.88 71 TYR A O 1
ATOM 567 N N . GLN A 1 72 ? 19.293 13.718 6.580 1.00 91.25 72 GLN A N 1
ATOM 568 C CA . GLN A 1 72 ? 19.978 13.839 7.865 1.00 91.25 72 GLN A CA 1
ATOM 569 C C . GLN A 1 72 ? 19.702 15.204 8.513 1.00 91.25 72 GLN A C 1
ATOM 571 O O . GLN A 1 72 ? 19.334 15.247 9.685 1.00 91.25 72 GLN A O 1
ATOM 576 N N . ILE A 1 73 ? 19.769 16.287 7.731 1.00 91.44 73 ILE A N 1
ATOM 577 C CA . ILE A 1 73 ? 19.405 17.643 8.171 1.00 91.44 73 ILE A CA 1
ATOM 578 C C . ILE A 1 73 ? 17.949 17.676 8.654 1.00 91.44 73 ILE A C 1
ATOM 580 O O . ILE A 1 73 ? 17.670 18.140 9.757 1.00 91.44 73 ILE A O 1
ATOM 584 N N . ALA A 1 74 ? 17.023 17.116 7.868 1.00 90.56 74 ALA A N 1
ATOM 585 C CA . ALA A 1 74 ? 15.609 17.054 8.229 1.00 90.56 74 ALA A CA 1
ATOM 586 C C . ALA A 1 74 ? 15.376 16.282 9.536 1.00 90.56 74 ALA A C 1
ATOM 588 O O . ALA A 1 74 ? 14.546 16.682 10.351 1.00 90.56 74 ALA A O 1
ATOM 589 N N . LEU A 1 75 ? 16.101 15.177 9.748 1.00 89.75 75 LEU A N 1
ATOM 590 C CA . LEU A 1 75 ? 15.999 14.366 10.962 1.00 89.75 75 LEU A CA 1
ATOM 591 C C . LEU A 1 75 ? 16.447 15.154 12.200 1.00 89.75 75 LEU A C 1
ATOM 593 O O . LEU A 1 75 ? 15.750 15.148 13.213 1.00 89.75 75 LEU A O 1
ATOM 597 N N . GLU A 1 76 ? 17.578 15.853 12.100 1.00 89.75 76 GLU A N 1
ATOM 598 C CA . GLU A 1 76 ? 18.138 16.669 13.182 1.00 89.75 76 GLU A CA 1
ATOM 599 C C . GLU A 1 76 ? 17.218 17.843 13.535 1.00 89.75 76 GLU A C 1
ATOM 601 O O . GLU A 1 76 ? 16.874 18.022 14.705 1.00 89.75 76 GLU A O 1
ATOM 606 N N . GLN A 1 77 ? 16.731 18.576 12.529 1.00 87.62 77 GLN A N 1
ATOM 607 C CA . GLN A 1 77 ? 15.750 19.652 12.711 1.00 87.62 77 GLN A CA 1
ATOM 608 C C . GLN A 1 77 ? 14.458 19.126 13.352 1.00 87.62 77 GLN A C 1
ATOM 610 O O . GLN A 1 77 ? 13.923 19.720 14.288 1.00 87.62 77 GLN A O 1
ATOM 615 N N . CYS A 1 78 ? 13.971 17.969 12.893 1.00 87.25 78 CYS A N 1
ATOM 616 C CA . CYS A 1 78 ? 12.759 17.350 13.419 1.00 87.25 78 CYS A CA 1
ATOM 617 C C . CYS A 1 78 ? 12.914 16.941 14.892 1.00 87.25 78 CYS A C 1
ATOM 619 O O . CYS A 1 78 ? 11.994 17.161 15.684 1.00 87.25 78 CYS A O 1
ATOM 621 N N . GLN A 1 79 ? 14.075 16.395 15.266 1.00 87.19 79 GLN A N 1
ATOM 622 C CA . GLN A 1 79 ? 14.377 16.008 16.644 1.00 87.19 79 GLN A CA 1
ATOM 623 C C . GLN A 1 79 ? 14.444 17.224 17.572 1.00 87.19 79 GLN A C 1
ATOM 625 O O . GLN A 1 79 ? 13.923 17.168 18.685 1.00 87.19 79 GLN A O 1
ATOM 630 N N . GLN A 1 80 ? 15.040 18.325 17.105 1.00 84.94 80 GLN A N 1
ATOM 631 C CA . GLN A 1 80 ? 15.132 19.576 17.861 1.00 84.94 80 GLN A CA 1
ATOM 632 C C . GLN A 1 80 ? 13.766 20.251 18.050 1.00 84.94 80 GLN A C 1
ATOM 634 O O . GLN A 1 80 ? 13.490 20.778 19.123 1.00 84.94 80 GLN A O 1
ATOM 639 N N . ALA A 1 81 ? 12.900 20.218 17.033 1.00 80.50 81 ALA A N 1
ATOM 640 C CA . ALA A 1 81 ? 11.623 20.931 17.043 1.00 80.50 81 ALA A CA 1
ATOM 641 C C . ALA A 1 81 ? 10.502 20.206 17.802 1.00 80.50 81 ALA A C 1
ATOM 643 O O . ALA A 1 81 ? 9.721 20.821 18.523 1.00 80.50 81 ALA A O 1
ATOM 644 N N . LEU A 1 82 ? 10.369 18.898 17.569 1.00 73.81 82 LEU A N 1
ATOM 645 C CA . LEU A 1 82 ? 9.171 18.120 17.914 1.00 73.81 82 LEU A CA 1
ATOM 646 C C . LEU A 1 82 ? 9.484 16.945 18.856 1.00 73.81 82 LEU A C 1
ATOM 648 O O . LEU A 1 82 ? 8.585 16.175 19.202 1.00 73.81 82 LEU A O 1
ATOM 652 N N . GLY A 1 83 ? 10.750 16.796 19.261 1.00 74.75 83 GLY A N 1
ATOM 653 C CA . GLY A 1 83 ? 11.240 15.676 20.058 1.00 74.75 83 GLY A CA 1
ATOM 654 C C . GLY A 1 83 ? 11.362 14.367 19.268 1.00 74.75 83 GLY A C 1
ATOM 655 O O . GLY A 1 83 ? 11.217 14.312 18.047 1.00 74.75 83 GLY A O 1
ATOM 656 N N . GLU A 1 84 ? 11.629 13.270 19.981 1.00 65.19 84 GLU A N 1
ATOM 657 C CA . GLU A 1 84 ? 11.937 11.967 19.367 1.00 65.19 84 GLU A CA 1
ATOM 658 C C . GLU A 1 84 ? 10.718 11.254 18.752 1.00 65.19 84 GLU A C 1
ATOM 660 O O . GLU A 1 84 ? 10.878 10.318 17.968 1.00 65.19 84 GLU A O 1
ATOM 665 N N . LYS A 1 85 ? 9.490 11.673 19.092 1.00 73.88 85 LYS A N 1
ATOM 666 C CA . LYS A 1 85 ? 8.258 10.931 18.775 1.00 73.88 85 LYS A CA 1
ATOM 667 C C . LYS A 1 85 ? 7.219 11.796 18.078 1.00 73.88 85 LYS A C 1
ATOM 669 O O . LYS A 1 85 ? 6.245 12.233 18.683 1.00 73.88 85 LYS A O 1
ATOM 674 N N . CYS A 1 86 ? 7.393 12.003 16.777 1.00 79.44 86 CYS A N 1
ATOM 675 C CA . CYS A 1 86 ? 6.410 12.713 15.964 1.00 79.44 86 CYS A CA 1
ATOM 676 C C . CYS A 1 86 ? 6.166 12.037 14.606 1.00 79.44 86 CYS A C 1
ATOM 678 O O . CYS A 1 86 ? 6.972 11.250 14.106 1.00 79.44 86 CYS A O 1
ATOM 680 N N . LYS A 1 87 ? 5.024 12.357 13.983 1.00 83.12 87 LYS A N 1
ATOM 681 C CA . LYS A 1 87 ? 4.637 11.820 12.665 1.00 83.12 87 LYS A CA 1
ATOM 682 C C . LYS A 1 87 ? 5.646 12.181 11.565 1.00 83.12 87 LYS A C 1
ATOM 684 O O . LYS A 1 87 ? 5.840 11.394 10.642 1.00 83.12 87 LYS A O 1
ATOM 689 N N . LEU A 1 88 ? 6.271 13.356 11.660 1.00 84.94 88 LEU A N 1
ATOM 690 C CA . LEU A 1 88 ? 7.275 13.820 10.700 1.00 84.94 88 LEU A CA 1
ATOM 691 C C . LEU A 1 88 ? 8.558 12.981 10.776 1.00 84.94 88 LEU A C 1
ATOM 693 O O . LEU A 1 88 ? 9.067 12.553 9.745 1.00 84.94 88 LEU A O 1
ATOM 697 N N . MET A 1 89 ? 9.011 12.654 11.986 1.00 86.50 89 MET A N 1
ATOM 698 C CA . MET A 1 89 ? 10.166 11.784 12.218 1.00 86.50 89 MET A CA 1
ATOM 699 C C . MET A 1 89 ? 9.996 10.426 11.530 1.00 86.50 89 MET A C 1
ATOM 701 O O . MET A 1 89 ? 10.903 9.920 10.873 1.00 86.50 89 MET A O 1
ATOM 705 N N . GLU A 1 90 ? 8.802 9.840 11.631 1.00 87.94 90 GLU A N 1
ATOM 706 C CA . GLU A 1 90 ? 8.525 8.554 11.000 1.00 87.94 90 GLU A CA 1
ATOM 707 C C . GLU A 1 90 ? 8.556 8.645 9.464 1.00 87.94 90 GLU A C 1
ATOM 709 O O . GLU A 1 90 ? 9.084 7.736 8.818 1.00 87.94 90 GLU A O 1
ATOM 714 N N . LEU A 1 91 ? 8.063 9.745 8.881 1.00 87.56 91 LEU A N 1
ATOM 715 C CA . LEU A 1 91 ? 8.147 10.004 7.439 1.00 87.56 91 LEU A CA 1
ATOM 716 C C . LEU A 1 91 ? 9.601 10.123 6.972 1.00 87.56 91 LEU A C 1
ATOM 718 O O . LEU A 1 91 ? 9.973 9.494 5.979 1.00 87.56 91 LEU A O 1
ATOM 722 N N . ILE A 1 92 ? 10.433 10.862 7.708 1.00 89.31 92 ILE A N 1
ATOM 723 C CA . ILE A 1 92 ? 11.858 11.030 7.394 1.00 89.31 92 ILE A CA 1
ATOM 724 C C . ILE A 1 92 ? 12.574 9.674 7.457 1.00 89.31 92 ILE A C 1
ATOM 726 O O . ILE A 1 92 ? 13.266 9.290 6.516 1.00 89.31 92 ILE A O 1
ATOM 730 N N . ILE A 1 93 ? 12.346 8.890 8.515 1.00 90.38 93 ILE A N 1
ATOM 731 C CA . ILE A 1 93 ? 12.941 7.554 8.680 1.00 90.38 93 ILE A CA 1
ATOM 732 C C . ILE A 1 93 ? 12.508 6.601 7.557 1.00 90.38 93 ILE A C 1
ATOM 734 O O . ILE A 1 93 ? 13.336 5.849 7.038 1.00 90.38 93 ILE A O 1
ATOM 738 N N . SER A 1 94 ? 11.233 6.630 7.163 1.00 89.94 94 SER A N 1
ATOM 739 C CA . SER A 1 94 ? 10.729 5.831 6.040 1.00 89.94 94 SER A CA 1
ATOM 740 C C . SER A 1 94 ? 11.394 6.235 4.717 1.00 89.94 94 SER A C 1
ATOM 742 O O . SER A 1 94 ? 11.842 5.370 3.964 1.00 89.94 94 SER A O 1
ATOM 744 N N . SER A 1 95 ? 11.567 7.540 4.484 1.00 89.56 95 SER A N 1
ATOM 745 C CA . SER A 1 95 ? 12.239 8.093 3.296 1.00 89.56 95 SER A CA 1
ATOM 746 C C . SER A 1 95 ? 13.714 7.678 3.220 1.00 89.56 95 SER A C 1
ATOM 748 O O . SER A 1 95 ? 14.201 7.268 2.168 1.00 89.56 95 SER A O 1
ATOM 750 N N . ILE A 1 96 ? 14.419 7.657 4.357 1.00 90.19 96 ILE A N 1
ATOM 751 C CA . ILE A 1 96 ? 15.783 7.109 4.443 1.00 90.19 96 ILE A CA 1
ATOM 752 C C . ILE A 1 96 ? 15.792 5.603 4.123 1.00 90.19 96 ILE A C 1
ATOM 754 O O . ILE A 1 96 ? 16.713 5.106 3.470 1.00 90.19 96 ILE A O 1
ATOM 758 N N . GLY A 1 97 ? 14.767 4.860 4.551 1.00 89.81 97 GLY A N 1
ATOM 759 C CA . GLY A 1 97 ? 14.584 3.455 4.183 1.00 89.81 97 GLY A CA 1
ATOM 760 C C . GLY A 1 97 ? 14.501 3.251 2.667 1.00 89.81 97 GLY A C 1
ATOM 761 O O . GLY A 1 97 ? 15.186 2.375 2.135 1.00 89.81 97 GLY A O 1
ATOM 762 N N . ILE A 1 98 ? 13.734 4.100 1.977 1.00 87.12 98 ILE A N 1
ATOM 763 C CA . ILE A 1 98 ? 13.600 4.107 0.511 1.00 87.12 98 ILE A CA 1
ATOM 764 C C . ILE A 1 98 ? 14.945 4.417 -0.157 1.00 87.12 98 ILE A C 1
ATOM 766 O O . ILE A 1 98 ? 15.372 3.661 -1.025 1.00 87.12 98 ILE A O 1
ATOM 770 N N . TYR A 1 99 ? 15.682 5.425 0.323 1.00 88.44 99 TYR A N 1
ATOM 771 C CA . TYR A 1 99 ? 17.033 5.732 -0.170 1.00 88.44 99 TYR A CA 1
ATOM 772 C C . TYR A 1 99 ? 17.962 4.499 -0.155 1.00 88.44 99 TYR A C 1
ATOM 774 O O . TYR A 1 99 ? 18.696 4.228 -1.112 1.00 88.44 99 TYR A O 1
ATOM 782 N N . TYR A 1 100 ? 17.925 3.703 0.920 1.00 87.38 100 TYR A N 1
ATOM 783 C CA . TYR A 1 100 ? 18.712 2.469 0.999 1.00 87.38 100 TYR A CA 1
ATOM 784 C C . TYR A 1 100 ? 18.170 1.343 0.105 1.00 87.38 100 TYR A C 1
ATOM 786 O O . TYR A 1 100 ? 18.958 0.511 -0.360 1.00 87.38 100 TYR A O 1
ATOM 794 N N . GLU A 1 101 ? 16.861 1.310 -0.158 1.00 85.75 101 GLU A N 1
ATOM 795 C CA . GLU A 1 101 ? 16.250 0.412 -1.143 1.00 85.75 101 GLU A CA 1
ATOM 796 C C . GLU A 1 101 ? 16.734 0.740 -2.566 1.00 85.75 101 GLU A C 1
ATOM 798 O O . GLU A 1 101 ? 17.140 -0.174 -3.291 1.00 85.75 101 GLU A O 1
ATOM 803 N N . ASP A 1 102 ? 16.813 2.022 -2.933 1.00 84.06 102 ASP A N 1
ATOM 804 C CA . ASP A 1 102 ? 17.311 2.473 -4.241 1.00 84.06 102 ASP A CA 1
ATOM 805 C C . ASP A 1 102 ? 18.801 2.175 -4.429 1.00 84.06 102 ASP A C 1
ATOM 807 O O . ASP A 1 102 ? 19.240 1.749 -5.503 1.00 84.06 102 ASP A O 1
ATOM 811 N N . LYS A 1 103 ? 19.583 2.256 -3.346 1.00 86.50 103 LYS A N 1
ATOM 812 C CA . LYS A 1 103 ? 20.972 1.770 -3.305 1.00 86.50 103 LYS A CA 1
ATOM 813 C C . LYS A 1 103 ? 21.112 0.248 -3.348 1.00 86.50 103 LYS A C 1
ATOM 815 O O . LYS A 1 103 ? 22.239 -0.246 -3.350 1.00 86.50 103 LYS A O 1
ATOM 820 N N . LYS A 1 104 ? 20.007 -0.506 -3.358 1.00 85.62 104 LYS A N 1
ATOM 821 C CA . LYS A 1 104 ? 19.974 -1.974 -3.235 1.00 85.62 104 LYS A CA 1
ATOM 822 C C . LYS A 1 104 ? 20.625 -2.491 -1.943 1.00 85.62 104 LYS A C 1
ATOM 824 O O . LYS A 1 104 ? 20.927 -3.680 -1.832 1.00 85.62 104 LYS A O 1
ATOM 829 N N . ASN A 1 105 ? 20.818 -1.632 -0.939 1.00 87.56 105 ASN A N 1
ATOM 830 C CA . ASN A 1 105 ? 21.282 -2.030 0.385 1.00 87.56 105 ASN A CA 1
ATOM 831 C C . ASN A 1 105 ? 20.082 -2.253 1.297 1.00 87.56 105 ASN A C 1
ATOM 833 O O . ASN A 1 105 ? 19.777 -1.474 2.204 1.00 87.56 105 ASN A O 1
ATOM 837 N N . TYR A 1 106 ? 19.408 -3.369 1.064 1.00 86.56 106 TYR A N 1
ATOM 838 C CA . TYR A 1 106 ? 18.161 -3.625 1.750 1.00 86.56 106 TYR A CA 1
ATOM 839 C C . TYR A 1 106 ? 18.231 -4.368 3.086 1.00 86.56 106 TYR A C 1
ATOM 841 O O . TYR A 1 106 ? 17.225 -4.483 3.783 1.00 86.56 106 TYR A O 1
ATOM 849 N N . SER A 1 107 ? 19.449 -4.672 3.553 1.00 88.56 107 SER A N 1
ATOM 850 C CA . SER A 1 107 ? 19.703 -4.926 4.977 1.00 88.56 107 SER A CA 1
ATOM 851 C C . SER A 1 107 ? 19.556 -3.653 5.815 1.00 88.56 107 SER A C 1
ATOM 853 O O . SER A 1 107 ? 18.884 -3.696 6.846 1.00 88.56 107 SER A O 1
ATOM 855 N N . SER A 1 108 ? 20.148 -2.538 5.368 1.00 88.62 108 SER A N 1
ATOM 856 C CA . SER A 1 108 ? 20.007 -1.238 6.034 1.00 88.62 108 SER A CA 1
ATOM 857 C C . SER A 1 108 ? 18.589 -0.696 5.884 1.00 88.62 108 SER A C 1
ATOM 859 O O . SER A 1 108 ? 18.001 -0.293 6.882 1.00 88.62 108 SER A O 1
ATOM 861 N N . ALA A 1 109 ? 17.996 -0.780 4.686 1.00 89.00 109 ALA A N 1
ATOM 862 C CA . ALA A 1 109 ? 16.606 -0.367 4.469 1.00 89.00 109 ALA A CA 1
ATOM 863 C C . ALA A 1 109 ? 15.644 -1.047 5.460 1.00 89.00 109 ALA A C 1
ATOM 865 O O . ALA A 1 109 ? 14.816 -0.385 6.076 1.00 89.00 109 ALA A O 1
ATOM 866 N N . TYR A 1 110 ? 15.811 -2.358 5.687 1.00 90.12 110 TYR A N 1
ATOM 867 C CA . TYR A 1 110 ? 15.013 -3.106 6.660 1.00 90.12 110 TYR A CA 1
ATOM 868 C C . TYR A 1 110 ? 15.066 -2.510 8.074 1.00 90.12 110 TYR A C 1
ATOM 870 O O . TYR A 1 110 ? 14.034 -2.432 8.736 1.00 90.12 110 TYR A O 1
ATOM 878 N N . ASP A 1 111 ? 16.241 -2.069 8.530 1.00 91.00 111 ASP A N 1
ATOM 879 C CA . ASP A 1 111 ? 16.396 -1.494 9.870 1.00 91.00 111 ASP A CA 1
ATOM 880 C C . ASP A 1 111 ? 15.666 -0.153 9.993 1.00 91.00 111 ASP A C 1
ATOM 882 O O . ASP A 1 111 ? 15.006 0.098 11.001 1.00 91.00 111 ASP A O 1
ATOM 886 N N . TYR A 1 112 ? 15.719 0.685 8.955 1.00 91.50 112 TYR A N 1
ATOM 887 C CA . TYR A 1 112 ? 14.975 1.946 8.923 1.00 91.50 112 TYR A CA 1
ATOM 888 C C . TYR A 1 112 ? 13.463 1.716 8.858 1.00 91.50 112 TYR A C 1
ATOM 890 O O . TYR A 1 112 ? 12.723 2.345 9.609 1.00 91.50 112 TYR A O 1
ATOM 898 N N . PHE A 1 113 ? 12.987 0.753 8.066 1.00 90.94 113 PHE A N 1
ATOM 899 C CA . PHE A 1 113 ? 11.560 0.420 8.029 1.00 90.94 113 PHE A CA 1
ATOM 900 C C . PHE A 1 113 ? 11.051 -0.192 9.338 1.00 90.94 113 PHE A C 1
ATOM 902 O O . PHE A 1 113 ? 9.921 0.080 9.743 1.00 90.94 113 PHE A O 1
ATOM 909 N N . LEU A 1 114 ? 11.875 -0.972 10.045 1.00 90.56 114 LEU A 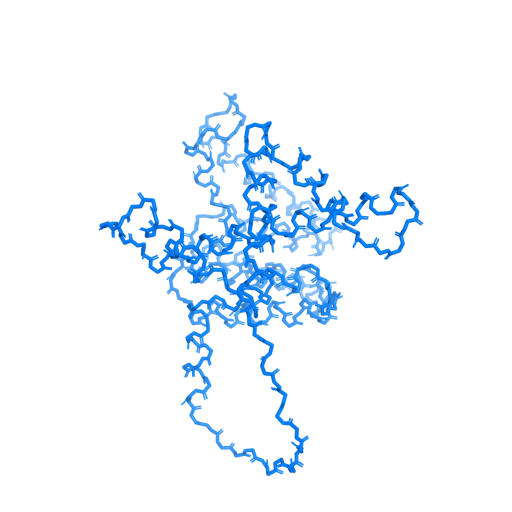N 1
ATOM 910 C CA . LEU A 1 114 ? 11.542 -1.429 11.394 1.00 90.56 114 LEU A CA 1
ATOM 911 C C . LEU A 1 114 ? 11.405 -0.261 12.375 1.00 90.56 114 LEU A C 1
ATOM 913 O O . LEU A 1 114 ? 10.445 -0.241 13.147 1.00 90.56 114 LEU A O 1
ATOM 917 N N . LYS A 1 115 ? 12.329 0.708 12.324 1.00 90.69 115 LYS A N 1
ATOM 918 C CA . LYS A 1 115 ? 12.276 1.924 13.150 1.00 90.69 115 LYS A CA 1
ATOM 919 C C . LYS A 1 115 ? 11.046 2.776 12.832 1.00 90.69 115 LYS A C 1
ATOM 921 O O . LYS A 1 115 ? 10.325 3.144 13.752 1.00 90.69 115 LYS A O 1
ATOM 926 N N . SER A 1 116 ? 10.760 3.027 11.552 1.00 89.31 116 SER A N 1
ATOM 927 C CA . SER A 1 116 ? 9.567 3.776 11.119 1.00 89.31 116 SER A CA 1
ATOM 928 C C . SER A 1 116 ? 8.286 3.082 11.585 1.00 89.31 116 SER A C 1
ATOM 930 O O . SER A 1 116 ? 7.423 3.728 12.174 1.00 89.31 116 SER A O 1
ATOM 932 N N . ARG A 1 117 ? 8.184 1.752 11.438 1.00 90.38 117 ARG A N 1
ATOM 933 C CA . ARG A 1 117 ? 7.031 1.001 11.951 1.00 90.38 117 ARG A CA 1
ATOM 934 C C . ARG A 1 117 ? 6.870 1.168 13.462 1.00 90.38 117 ARG A C 1
ATOM 936 O O . ARG A 1 117 ? 5.755 1.399 13.919 1.00 90.38 117 ARG A O 1
ATOM 943 N N . GLN A 1 118 ? 7.951 1.014 14.226 1.00 89.19 118 GLN A N 1
ATOM 944 C CA . GLN A 1 118 ? 7.906 1.148 15.682 1.00 89.19 118 GLN A CA 1
ATOM 945 C C . GLN A 1 118 ? 7.399 2.538 16.082 1.00 89.19 118 GLN A C 1
ATOM 947 O O . GLN A 1 118 ? 6.496 2.650 16.907 1.00 89.19 118 GLN A O 1
ATOM 952 N N . LEU A 1 119 ? 7.897 3.580 15.417 1.00 85.81 119 LEU A N 1
ATOM 953 C CA . LEU A 1 119 ? 7.457 4.947 15.658 1.00 85.81 119 LEU A CA 1
ATOM 954 C C . LEU A 1 119 ? 5.994 5.173 15.244 1.00 85.81 119 LEU A C 1
ATOM 956 O O . LEU A 1 119 ? 5.256 5.851 15.949 1.00 85.81 119 LEU A O 1
ATOM 960 N N . CYS A 1 120 ? 5.537 4.548 14.155 1.00 85.25 120 CYS A N 1
ATOM 961 C CA . CYS A 1 120 ? 4.126 4.538 13.756 1.00 85.25 120 CYS A CA 1
ATOM 962 C C . CYS A 1 120 ? 3.224 3.926 14.838 1.00 85.25 120 CYS A C 1
ATOM 964 O O . CYS A 1 120 ? 2.185 4.500 15.153 1.00 85.25 120 CYS A O 1
ATOM 966 N N . ILE A 1 121 ? 3.621 2.793 15.425 1.00 85.94 121 ILE A N 1
ATOM 967 C CA . ILE A 1 121 ? 2.867 2.147 16.510 1.00 85.94 121 ILE A CA 1
ATOM 968 C C . ILE A 1 121 ? 2.805 3.066 17.732 1.00 85.94 121 ILE A C 1
ATOM 970 O O . ILE A 1 121 ? 1.738 3.228 18.315 1.00 85.94 121 ILE A O 1
ATOM 974 N N . GLU A 1 122 ? 3.928 3.678 18.104 1.00 86.62 122 GLU A N 1
ATOM 975 C CA . GLU A 1 122 ? 4.007 4.538 19.288 1.00 86.62 122 GLU A CA 1
ATOM 976 C C . GLU A 1 122 ? 3.235 5.853 19.135 1.00 86.62 122 GLU A C 1
ATOM 978 O O . GLU A 1 122 ? 2.623 6.308 20.096 1.00 86.62 122 GLU A O 1
ATOM 983 N N . VAL A 1 123 ? 3.243 6.458 17.944 1.00 84.12 123 VAL A N 1
ATOM 984 C CA . VAL A 1 123 ? 2.609 7.765 17.697 1.00 84.12 123 VAL A CA 1
ATOM 985 C C . VAL A 1 123 ? 1.137 7.631 17.294 1.00 84.12 123 VAL A C 1
ATOM 987 O O . VAL A 1 123 ? 0.321 8.464 17.676 1.00 84.12 123 VAL A O 1
ATOM 990 N N . LEU A 1 124 ? 0.786 6.619 16.493 1.00 83.06 124 LEU A N 1
ATOM 991 C CA . LEU A 1 124 ? -0.535 6.497 15.852 1.00 83.06 124 LEU A CA 1
ATOM 992 C C . LEU A 1 124 ? -1.328 5.265 16.317 1.00 83.06 124 LEU A C 1
ATOM 994 O O . LEU A 1 124 ? -2.526 5.175 16.048 1.00 83.06 124 LEU A O 1
ATOM 998 N N . GLY A 1 125 ? -0.684 4.316 16.996 1.00 81.81 125 GLY A N 1
ATOM 999 C CA . GLY A 1 125 ? -1.288 3.058 17.425 1.00 81.81 125 GLY A CA 1
ATOM 1000 C C . GLY A 1 125 ? -1.220 1.937 16.381 1.00 81.81 125 GLY A C 1
ATOM 1001 O O . GLY A 1 125 ? -0.977 2.144 15.187 1.00 81.81 125 GLY A O 1
ATOM 1002 N N . ASP A 1 126 ? -1.455 0.706 16.845 1.00 79.56 126 ASP A N 1
ATOM 1003 C CA . ASP A 1 126 ? -1.337 -0.517 16.031 1.00 79.56 126 ASP A CA 1
ATOM 1004 C C . ASP A 1 126 ? -2.410 -0.618 14.928 1.00 79.56 126 ASP A C 1
ATOM 1006 O O . ASP A 1 126 ? -2.155 -1.122 13.836 1.00 79.56 126 ASP A O 1
ATOM 1010 N N . GLY A 1 127 ? -3.604 -0.072 15.184 1.00 77.38 127 GLY A N 1
ATOM 1011 C CA . GLY A 1 127 ? -4.744 -0.113 14.260 1.00 77.38 127 GLY A CA 1
ATOM 1012 C C . GLY A 1 127 ? -4.730 0.948 13.157 1.00 77.38 127 GLY A C 1
ATOM 1013 O O . GLY A 1 127 ? -5.614 0.945 12.302 1.00 77.38 127 GLY A O 1
ATOM 1014 N N . HIS A 1 128 ? -3.765 1.871 13.158 1.00 82.75 128 HIS A N 1
ATOM 1015 C CA . HIS A 1 128 ? -3.723 2.943 12.169 1.00 82.75 128 HIS A CA 1
ATOM 1016 C C . HIS A 1 128 ? -3.319 2.413 10.785 1.00 82.75 128 HIS A C 1
ATOM 1018 O O . HIS A 1 128 ? -2.403 1.597 10.658 1.00 82.75 128 HIS A O 1
ATOM 1024 N N . GLN A 1 129 ? -3.941 2.931 9.719 1.00 79.81 129 GLN A N 1
ATOM 1025 C CA . GLN A 1 129 ? -3.699 2.484 8.341 1.00 79.81 129 GLN A CA 1
ATOM 1026 C C . GLN A 1 129 ? -2.207 2.499 7.968 1.00 79.81 129 GLN A C 1
ATOM 1028 O O . GLN A 1 129 ? -1.716 1.566 7.339 1.00 79.81 129 GLN A O 1
ATOM 1033 N N . ARG A 1 130 ? -1.447 3.508 8.416 1.00 75.25 130 ARG A N 1
ATOM 1034 C CA . ARG A 1 130 ? 0.010 3.566 8.182 1.00 75.25 130 ARG A CA 1
ATOM 1035 C C . ARG A 1 130 ? 0.779 2.435 8.861 1.00 75.25 130 ARG A C 1
ATOM 1037 O O . ARG A 1 130 ? 1.693 1.884 8.255 1.00 75.25 130 ARG A O 1
ATOM 1044 N N . THR A 1 131 ? 0.386 2.047 10.069 1.00 79.75 131 THR A N 1
ATOM 1045 C CA . THR A 1 131 ? 0.986 0.922 10.793 1.00 79.75 131 THR A CA 1
ATOM 1046 C C . THR A 1 131 ? 0.703 -0.397 10.077 1.00 79.75 131 THR A C 1
ATOM 1048 O O . THR A 1 131 ? 1.600 -1.225 9.899 1.00 79.75 131 THR A O 1
ATOM 1051 N N . ILE A 1 132 ? -0.524 -0.567 9.576 1.00 81.06 132 ILE A N 1
ATOM 1052 C CA . ILE A 1 132 ? -0.920 -1.720 8.758 1.00 81.06 132 ILE A CA 1
ATOM 1053 C C . ILE A 1 132 ? -0.090 -1.778 7.465 1.00 81.06 132 ILE A C 1
ATOM 1055 O O . ILE A 1 132 ? 0.441 -2.838 7.122 1.00 81.06 132 ILE A O 1
ATOM 1059 N N . LEU A 1 133 ? 0.094 -0.644 6.781 1.00 78.88 133 LEU A N 1
ATOM 1060 C CA . LEU A 1 133 ? 0.923 -0.551 5.574 1.00 78.88 133 LEU A CA 1
ATOM 1061 C C . LEU A 1 133 ? 2.393 -0.891 5.859 1.00 78.88 133 LEU A C 1
ATOM 1063 O O . LEU A 1 133 ? 2.977 -1.712 5.149 1.00 78.88 133 LEU A O 1
ATOM 1067 N N . ALA A 1 134 ? 2.974 -0.343 6.929 1.00 82.12 134 ALA A N 1
ATOM 1068 C CA . ALA A 1 134 ? 4.344 -0.648 7.342 1.00 82.12 134 ALA A CA 1
ATOM 1069 C C . ALA A 1 134 ? 4.527 -2.146 7.667 1.00 82.12 134 ALA A C 1
ATOM 1071 O O . ALA A 1 134 ? 5.513 -2.768 7.261 1.00 82.12 134 ALA A O 1
ATOM 1072 N N . ASN A 1 135 ? 3.544 -2.763 8.332 1.00 82.94 135 ASN A N 1
ATOM 1073 C CA . ASN A 1 135 ? 3.514 -4.205 8.584 1.00 82.94 135 ASN A CA 1
ATOM 1074 C C . ASN A 1 135 ? 3.436 -5.025 7.286 1.00 82.94 135 ASN A C 1
ATOM 1076 O O . ASN A 1 135 ? 4.158 -6.016 7.135 1.00 82.94 135 ASN A O 1
ATOM 1080 N N . SER A 1 136 ? 2.588 -4.615 6.340 1.00 82.00 136 SER A N 1
ATOM 1081 C CA . SER A 1 136 ? 2.468 -5.260 5.028 1.00 82.00 136 SER A CA 1
ATOM 1082 C C . SER A 1 136 ? 3.796 -5.216 4.269 1.00 82.00 136 SER A C 1
ATOM 1084 O O . SER A 1 136 ? 4.275 -6.251 3.793 1.00 82.00 136 SER A O 1
ATOM 1086 N N . TYR A 1 137 ? 4.455 -4.058 4.262 1.00 80.06 137 TYR A N 1
ATOM 1087 C CA . TYR A 1 137 ? 5.740 -3.853 3.604 1.00 80.06 137 TYR A CA 1
ATOM 1088 C C . TYR A 1 137 ? 6.851 -4.746 4.188 1.00 80.06 137 TYR A C 1
ATOM 1090 O O . TYR A 1 137 ? 7.505 -5.498 3.459 1.00 80.06 137 TYR A O 1
ATOM 1098 N N . LEU A 1 138 ? 7.000 -4.777 5.516 1.00 86.31 138 LEU A N 1
ATOM 1099 C CA . LEU A 1 138 ? 7.969 -5.648 6.200 1.00 86.31 138 LEU A CA 1
ATOM 1100 C C . LEU A 1 138 ? 7.655 -7.147 6.038 1.00 86.31 138 LEU A C 1
ATOM 1102 O O . LEU A 1 138 ? 8.538 -7.996 6.187 1.00 86.31 138 LEU A O 1
ATOM 1106 N N . SER A 1 139 ? 6.411 -7.496 5.695 1.00 84.31 139 SER A N 1
ATOM 1107 C CA . SER A 1 139 ? 6.005 -8.877 5.423 1.00 84.31 139 SER A CA 1
ATOM 1108 C C . SER A 1 139 ? 6.431 -9.396 4.041 1.00 84.31 139 SER A C 1
ATOM 1110 O O . SER A 1 139 ? 6.315 -10.603 3.780 1.00 84.31 139 SER A O 1
ATOM 1112 N N . HIS A 1 140 ? 6.954 -8.519 3.172 1.00 83.31 140 HIS A N 1
ATOM 1113 C CA . HIS A 1 140 ? 7.405 -8.867 1.828 1.00 83.31 140 HIS A CA 1
ATOM 1114 C C . HIS A 1 140 ? 8.497 -9.962 1.864 1.00 83.31 140 HIS A C 1
ATOM 1116 O O . HIS A 1 140 ? 9.356 -9.950 2.753 1.00 83.31 140 HIS A O 1
ATOM 1122 N N . PRO A 1 141 ? 8.525 -10.921 0.909 1.00 81.50 141 PRO A N 1
ATOM 1123 C CA . PRO A 1 141 ? 9.438 -12.069 0.955 1.00 81.50 141 PRO A CA 1
ATOM 1124 C C . PRO A 1 141 ? 10.918 -11.703 1.108 1.00 81.50 141 PRO A C 1
ATOM 1126 O O . PRO A 1 141 ? 11.658 -12.425 1.775 1.00 81.50 141 PRO A O 1
ATOM 1129 N N . TYR A 1 142 ? 11.329 -10.582 0.514 1.00 80.94 142 TYR A N 1
ATOM 1130 C CA . TYR A 1 142 ? 12.684 -10.044 0.609 1.00 80.94 142 TYR A CA 1
ATOM 1131 C C . TYR A 1 142 ? 13.064 -9.699 2.065 1.00 80.94 142 TYR A C 1
ATOM 1133 O O . TYR A 1 142 ? 14.015 -10.263 2.610 1.00 80.94 142 TYR A O 1
ATOM 1141 N N . TYR A 1 143 ? 12.258 -8.871 2.735 1.00 86.38 143 TYR A N 1
ATOM 1142 C CA . TYR A 1 143 ? 12.490 -8.463 4.123 1.00 86.38 143 TYR A CA 1
ATOM 1143 C C . TYR A 1 143 ? 12.289 -9.603 5.111 1.00 86.38 143 TYR A C 1
ATOM 1145 O O . TYR A 1 143 ? 13.036 -9.734 6.075 1.00 86.38 143 TYR A O 1
ATOM 1153 N N . ARG A 1 144 ? 11.366 -10.522 4.819 1.00 85.69 144 ARG A N 1
ATOM 1154 C CA . ARG A 1 144 ? 11.178 -11.733 5.619 1.00 85.69 144 ARG A CA 1
ATOM 1155 C C . ARG A 1 144 ? 12.405 -12.643 5.617 1.00 85.69 144 ARG A C 1
ATOM 1157 O O . ARG A 1 144 ? 12.668 -13.302 6.621 1.00 85.69 144 ARG A O 1
ATOM 1164 N N . ARG A 1 145 ? 13.133 -12.726 4.497 1.00 85.94 145 ARG A N 1
ATOM 1165 C CA . ARG A 1 145 ? 14.404 -13.463 4.435 1.00 85.94 145 ARG A CA 1
ATOM 1166 C C . ARG A 1 145 ? 15.442 -12.776 5.310 1.00 85.94 145 ARG A C 1
ATOM 1168 O O . ARG A 1 145 ? 15.971 -13.444 6.183 1.00 85.94 145 ARG A O 1
ATOM 1175 N N . ILE A 1 146 ? 15.634 -11.463 5.169 1.00 87.00 146 ILE A N 1
ATOM 1176 C CA . ILE A 1 146 ? 16.570 -10.697 6.014 1.00 87.00 146 ILE A CA 1
ATOM 1177 C C . ILE A 1 146 ? 16.243 -10.835 7.496 1.00 87.00 146 ILE A C 1
ATOM 1179 O O . ILE A 1 146 ? 17.150 -11.061 8.288 1.00 87.00 146 ILE A O 1
ATOM 1183 N N . ALA A 1 147 ? 14.966 -10.753 7.871 1.00 87.00 147 ALA A N 1
ATOM 1184 C CA . ALA A 1 147 ? 14.522 -10.935 9.247 1.00 87.00 147 ALA A CA 1
ATOM 1185 C C . ALA A 1 147 ? 14.965 -12.297 9.804 1.00 87.00 147 ALA A C 1
ATOM 1187 O O . ALA A 1 147 ? 15.484 -12.374 10.913 1.00 87.00 147 ALA A O 1
ATOM 1188 N N . LYS A 1 148 ? 14.823 -13.367 9.009 1.00 84.69 148 LYS A N 1
ATOM 1189 C CA . LYS A 1 148 ? 15.303 -14.707 9.375 1.00 84.69 148 LYS A CA 1
ATOM 1190 C C . LYS A 1 148 ? 16.826 -14.773 9.455 1.00 84.69 148 LYS A C 1
ATOM 1192 O O . LYS A 1 148 ? 17.340 -15.372 10.389 1.00 84.69 148 LYS A O 1
ATOM 1197 N N . THR A 1 149 ? 17.543 -14.158 8.515 1.00 83.00 149 THR A N 1
ATOM 1198 C CA . THR A 1 149 ? 19.013 -14.154 8.506 1.00 83.00 149 THR A CA 1
ATOM 1199 C C . THR A 1 149 ? 19.586 -13.371 9.689 1.00 83.00 149 THR A C 1
ATOM 1201 O O . THR A 1 149 ? 20.557 -13.804 10.298 1.00 83.00 149 THR A O 1
ATOM 1204 N N . LYS A 1 150 ? 18.966 -12.240 10.053 1.00 80.94 150 LYS A N 1
ATOM 1205 C CA . LYS A 1 150 ? 19.337 -11.431 11.223 1.00 80.94 150 LYS A CA 1
ATOM 1206 C C . LYS A 1 150 ? 18.996 -12.138 12.539 1.00 80.94 150 LYS A C 1
ATOM 1208 O O . LYS A 1 150 ? 19.799 -12.082 13.459 1.00 80.94 150 LYS A O 1
ATOM 1213 N N . ALA A 1 151 ? 17.882 -12.872 12.599 1.00 69.62 151 ALA A N 1
ATOM 1214 C CA . ALA A 1 151 ? 17.521 -13.707 13.751 1.00 69.62 151 ALA A CA 1
ATOM 1215 C C . ALA A 1 151 ? 18.391 -14.975 13.908 1.00 69.62 151 ALA A C 1
ATOM 1217 O O . ALA A 1 151 ? 18.351 -15.608 14.958 1.00 69.62 151 ALA A O 1
ATOM 1218 N N . ALA A 1 152 ? 19.165 -15.354 12.885 1.00 63.25 152 ALA A N 1
ATOM 1219 C CA . ALA A 1 152 ? 20.032 -16.536 12.890 1.00 63.25 152 ALA A CA 1
ATOM 1220 C C . ALA A 1 152 ? 21.493 -16.253 13.310 1.00 63.25 152 ALA A C 1
ATOM 1222 O O . ALA A 1 152 ? 22.296 -17.183 13.352 1.00 63.25 152 ALA A O 1
ATOM 1223 N N . LYS A 1 153 ? 21.865 -15.001 13.628 1.00 49.25 153 LYS A N 1
ATOM 1224 C CA . LYS A 1 153 ? 23.173 -14.682 14.237 1.00 49.25 153 LYS A CA 1
ATOM 1225 C C . LYS A 1 153 ? 23.093 -14.839 15.768 1.00 49.25 153 LYS A C 1
ATOM 1227 O O . LYS A 1 153 ? 22.185 -14.258 16.359 1.00 49.25 153 LYS A O 1
ATOM 1232 N N . PRO A 1 154 ? 23.998 -15.591 16.427 1.00 57.09 154 PRO A N 1
ATOM 1233 C CA . PRO A 1 154 ? 23.842 -15.924 17.838 1.00 57.09 154 PRO A CA 1
ATOM 1234 C C . PRO A 1 154 ? 24.483 -14.875 18.760 1.00 57.09 154 PRO A C 1
ATOM 1236 O O . PRO A 1 154 ? 25.654 -14.539 18.604 1.00 57.09 154 PRO A O 1
ATOM 1239 N N . ALA A 1 155 ? 23.741 -14.444 19.781 1.00 38.62 155 ALA A N 1
ATOM 1240 C CA . ALA A 1 155 ? 24.275 -14.018 21.076 1.00 38.62 155 ALA A CA 1
ATOM 1241 C C . ALA A 1 155 ? 23.247 -14.382 22.175 1.00 38.62 155 ALA A C 1
ATOM 1243 O O . ALA A 1 155 ? 22.072 -14.048 22.067 1.00 38.62 155 ALA A O 1
ATOM 1244 N N . LYS A 1 156 ? 23.714 -15.172 23.154 1.00 39.53 156 LYS A N 1
ATOM 1245 C CA . LYS A 1 156 ? 23.035 -15.927 24.242 1.00 39.53 156 LYS A CA 1
ATOM 1246 C C . LYS A 1 156 ? 22.220 -15.064 25.244 1.00 39.53 156 LYS A C 1
ATOM 1248 O O . LYS A 1 156 ? 22.382 -13.851 25.233 1.00 39.53 156 LYS A O 1
ATOM 1253 N N . PRO A 1 157 ? 21.597 -15.655 26.292 1.00 39.91 157 PRO A N 1
ATOM 1254 C CA . PRO A 1 157 ? 20.664 -16.783 26.347 1.00 39.91 157 PRO A CA 1
ATOM 1255 C C . PRO A 1 157 ? 19.306 -16.312 26.918 1.00 39.91 157 PRO A C 1
ATOM 1257 O O . PRO A 1 157 ? 19.245 -15.661 27.959 1.00 39.91 157 PRO A O 1
ATOM 1260 N N . SER A 1 158 ? 18.190 -16.654 26.281 1.00 35.50 158 SER A N 1
ATOM 1261 C CA . SER A 1 158 ? 16.870 -16.400 26.868 1.00 35.50 158 SER A CA 1
ATOM 1262 C C . SER A 1 158 ? 16.586 -17.401 27.989 1.00 35.50 158 SER A C 1
ATOM 1264 O O . SER A 1 158 ? 16.645 -18.612 27.765 1.00 35.50 158 SER A O 1
ATOM 1266 N N . GLN A 1 159 ? 16.265 -16.873 29.172 1.00 36.41 159 GLN A N 1
ATOM 1267 C CA . GLN A 1 159 ? 15.707 -17.594 30.318 1.00 36.41 159 GLN A CA 1
ATOM 1268 C C . GLN A 1 159 ? 14.565 -18.546 29.904 1.00 36.41 159 GLN A C 1
ATOM 1270 O O . GLN A 1 159 ? 13.863 -18.268 28.924 1.00 36.41 159 GLN A O 1
ATOM 1275 N N . PRO A 1 160 ? 14.355 -19.657 30.636 1.00 36.81 160 PRO A N 1
ATOM 1276 C CA . PRO A 1 160 ? 13.313 -20.618 30.308 1.00 36.81 160 PRO A CA 1
ATOM 1277 C C . PRO A 1 160 ? 11.945 -19.950 30.465 1.00 36.81 160 PRO A C 1
ATOM 1279 O O . PRO A 1 160 ? 11.517 -19.616 31.567 1.00 36.81 160 PRO A O 1
ATOM 1282 N N . SER A 1 161 ? 11.257 -19.742 29.343 1.00 34.97 161 SER A N 1
ATOM 1283 C CA . SER A 1 161 ? 9.845 -19.380 29.363 1.00 34.97 161 SER A CA 1
ATOM 1284 C C . SER A 1 161 ? 9.053 -20.609 29.791 1.00 34.97 161 SER A C 1
ATOM 1286 O O . SER A 1 161 ? 9.187 -21.689 29.216 1.00 34.97 161 SER A O 1
ATOM 1288 N N . GLN A 1 162 ? 8.254 -20.426 30.840 1.00 36.06 162 GLN A N 1
ATOM 1289 C CA . GLN A 1 162 ? 7.285 -21.399 31.327 1.00 36.06 162 GLN A CA 1
ATOM 1290 C C . GLN A 1 162 ? 6.397 -21.930 30.186 1.00 36.06 162 GLN A C 1
ATOM 1292 O O . GLN A 1 162 ? 6.128 -21.200 29.223 1.00 36.06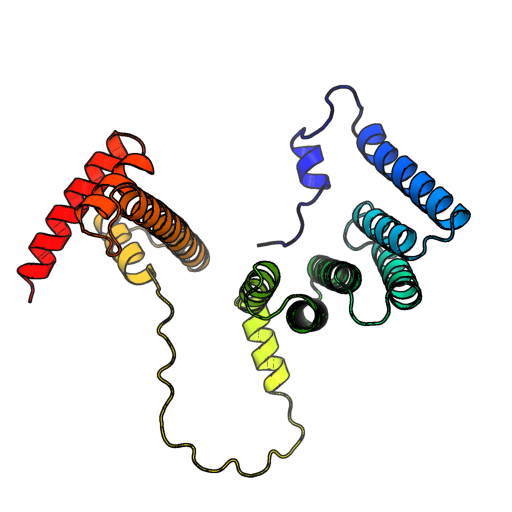 162 GLN A O 1
ATOM 1297 N N . PRO A 1 163 ? 5.913 -23.182 30.284 1.00 36.91 163 PRO A N 1
ATOM 1298 C CA . PRO A 1 163 ? 5.072 -23.772 29.259 1.00 36.91 163 PRO A CA 1
ATOM 1299 C C . PRO A 1 163 ? 3.711 -23.073 29.289 1.00 36.91 163 PRO A C 1
ATOM 1301 O O . PRO A 1 163 ? 2.850 -23.389 30.104 1.00 36.91 163 PRO A O 1
ATOM 1304 N N . SER A 1 164 ? 3.514 -22.100 28.399 1.00 33.88 164 SER A N 1
ATOM 1305 C CA . SER A 1 164 ? 2.164 -21.656 28.064 1.00 33.88 164 SER A CA 1
ATOM 1306 C C . SER A 1 164 ? 1.570 -22.688 27.120 1.00 33.88 164 SER A C 1
ATOM 1308 O O . SER A 1 164 ? 1.875 -22.769 25.928 1.00 33.88 164 SER A O 1
ATOM 1310 N N . ASP A 1 165 ? 0.764 -23.538 27.733 1.00 44.25 165 ASP A N 1
ATOM 1311 C CA . ASP A 1 165 ? -0.130 -24.464 27.081 1.00 44.25 165 ASP A CA 1
ATOM 1312 C C . ASP A 1 165 ? -1.001 -23.722 26.053 1.00 44.25 165 ASP A C 1
ATOM 1314 O O . ASP A 1 165 ? -1.490 -22.615 26.290 1.00 44.25 165 ASP A O 1
ATOM 1318 N N . GLY A 1 166 ? -1.173 -24.330 24.881 1.00 44.59 166 GLY A N 1
ATOM 1319 C CA . GLY A 1 166 ? -1.980 -23.781 23.794 1.00 44.59 166 GLY A CA 1
ATOM 1320 C C . GLY A 1 166 ? -1.169 -23.333 22.580 1.00 44.59 166 GLY A C 1
ATOM 1321 O O . GLY A 1 166 ? -0.831 -22.162 22.404 1.00 44.59 166 GLY A O 1
ATOM 1322 N N . LYS A 1 167 ? -0.959 -24.264 21.641 1.00 43.38 167 LYS A N 1
ATOM 1323 C CA . LYS A 1 167 ? -0.579 -23.957 20.253 1.00 43.38 167 LYS A CA 1
ATOM 1324 C C . LYS A 1 167 ? -1.535 -22.892 19.695 1.00 43.38 167 LYS A C 1
ATOM 1326 O O . LYS A 1 167 ? -2.622 -23.228 19.221 1.00 43.38 167 LYS A O 1
ATOM 1331 N N . LYS A 1 168 ? -1.131 -21.614 19.682 1.00 52.12 168 LYS A N 1
ATOM 1332 C CA . LYS A 1 168 ? -1.804 -20.581 18.882 1.00 52.12 168 LYS A CA 1
ATOM 1333 C C . LYS A 1 168 ? -1.737 -21.036 17.428 1.00 52.12 168 LYS A C 1
ATOM 1335 O O . LYS A 1 168 ? -0.698 -20.927 16.775 1.00 52.12 168 LYS A O 1
ATOM 1340 N N . LYS A 1 169 ? -2.848 -21.600 16.936 1.00 50.62 169 LYS A N 1
ATOM 1341 C CA . LYS A 1 169 ? -3.051 -21.947 15.528 1.00 50.62 169 LYS A CA 1
ATOM 1342 C C . LYS A 1 169 ? -2.639 -20.727 14.713 1.00 50.62 169 LYS A C 1
ATOM 1344 O O . LYS A 1 169 ? -3.279 -19.680 14.800 1.00 50.62 169 LYS A O 1
ATOM 1349 N N . ARG A 1 170 ? -1.547 -20.844 13.951 1.00 53.97 170 ARG A N 1
ATOM 1350 C CA . ARG A 1 170 ? -1.181 -19.847 12.941 1.00 53.97 170 ARG A CA 1
ATOM 1351 C C . ARG A 1 170 ? -2.436 -19.586 12.117 1.00 53.97 170 ARG A C 1
ATOM 1353 O O . ARG A 1 170 ? -2.913 -20.513 11.463 1.00 53.97 170 ARG A O 1
ATOM 1360 N N . LYS A 1 171 ? -2.976 -18.361 12.172 1.00 52.16 171 LYS A N 1
ATOM 1361 C CA . LYS A 1 171 ? -4.048 -17.942 11.264 1.00 52.16 171 LYS A CA 1
ATOM 1362 C C . LYS A 1 171 ? -3.570 -18.273 9.854 1.00 52.16 171 LYS A C 1
ATOM 1364 O O . LYS A 1 171 ? -2.504 -17.819 9.428 1.00 52.16 171 LYS A O 1
ATOM 1369 N N . ARG A 1 172 ? -4.302 -19.168 9.193 1.00 47.47 172 ARG A N 1
ATOM 1370 C CA . ARG A 1 172 ? -4.070 -19.546 7.803 1.00 47.47 172 ARG A CA 1
ATOM 1371 C C . ARG A 1 172 ? -4.127 -18.238 7.018 1.00 47.47 172 ARG A C 1
ATOM 1373 O O . ARG A 1 172 ? -5.133 -17.549 7.093 1.00 47.47 172 ARG A O 1
ATOM 1380 N N . LYS A 1 173 ? -3.027 -17.838 6.373 1.00 58.47 173 LYS A N 1
ATOM 1381 C CA . LYS A 1 173 ? -3.095 -16.720 5.428 1.00 58.47 173 LYS A CA 1
ATOM 1382 C C . LYS A 1 173 ? -4.033 -17.169 4.317 1.00 58.47 173 LYS A C 1
ATOM 1384 O O . LYS A 1 173 ? -3.767 -18.210 3.709 1.00 58.47 173 LYS A O 1
ATOM 1389 N N . ASP A 1 174 ? -5.105 -16.421 4.104 1.00 66.38 174 ASP A N 1
ATOM 1390 C CA . ASP A 1 174 ? -6.008 -16.664 2.993 1.00 66.38 174 ASP A CA 1
ATOM 1391 C C . ASP A 1 174 ? -5.199 -16.557 1.696 1.00 66.38 174 ASP A C 1
ATOM 1393 O O . ASP A 1 174 ? -4.462 -15.598 1.456 1.00 66.38 174 ASP A O 1
ATOM 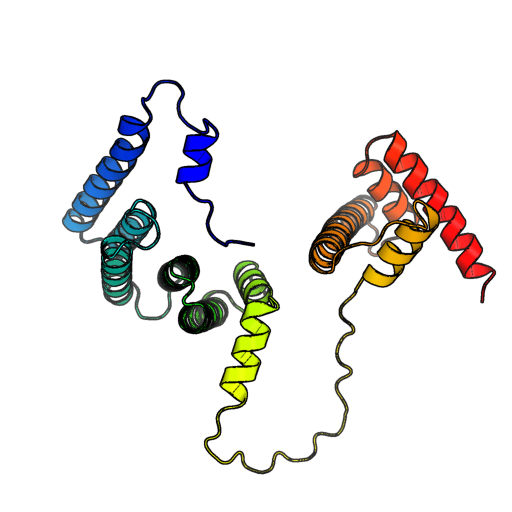1397 N N . ASN A 1 175 ? -5.209 -17.646 0.933 1.00 84.94 175 ASN A N 1
ATOM 1398 C CA . ASN A 1 175 ? -4.417 -17.809 -0.275 1.00 84.94 175 ASN A CA 1
ATOM 1399 C C . ASN A 1 175 ? -5.322 -18.395 -1.351 1.00 84.94 175 ASN A C 1
ATOM 1401 O O . ASN A 1 175 ? -5.799 -19.526 -1.223 1.00 84.94 175 ASN A O 1
ATOM 1405 N N . TYR A 1 176 ? -5.509 -17.637 -2.423 1.00 91.62 176 TYR A N 1
ATOM 1406 C CA . TYR A 1 176 ? -6.308 -18.018 -3.576 1.00 91.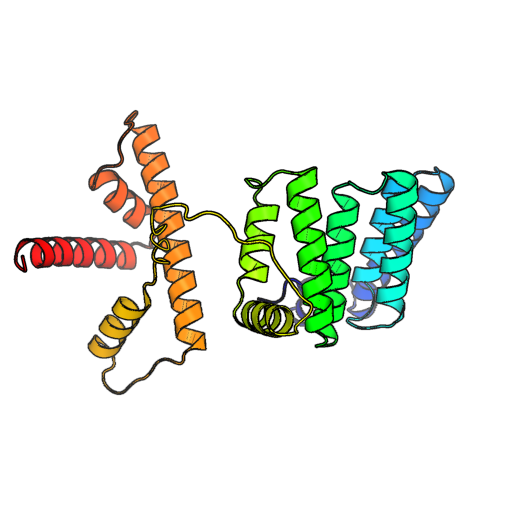62 176 TYR A CA 1
ATOM 1407 C C . TYR A 1 176 ? -5.517 -18.827 -4.608 1.00 91.62 176 TYR A C 1
ATOM 1409 O O . TYR A 1 176 ? -6.089 -19.279 -5.596 1.00 91.62 176 TYR A O 1
ATOM 1417 N N . GLY A 1 177 ? -4.220 -19.070 -4.381 1.00 91.19 177 GLY A N 1
ATOM 1418 C CA . GLY A 1 177 ? -3.329 -19.694 -5.361 1.00 91.19 177 GLY A CA 1
ATOM 1419 C C . GLY A 1 177 ? -3.789 -21.062 -5.870 1.00 91.19 177 GLY A C 1
ATOM 1420 O O . GLY A 1 177 ? -3.622 -21.360 -7.049 1.00 91.19 177 GLY A O 1
ATOM 1421 N N . ILE A 1 178 ? -4.436 -21.872 -5.021 1.00 90.81 178 ILE A N 1
ATOM 1422 C CA . ILE A 1 178 ? -5.008 -23.162 -5.445 1.00 90.81 178 ILE A CA 1
ATOM 1423 C C . ILE A 1 178 ? -6.138 -22.945 -6.462 1.00 90.81 178 ILE A C 1
ATOM 1425 O O . ILE A 1 178 ? -6.215 -23.665 -7.453 1.00 90.81 178 ILE A O 1
ATOM 1429 N N . TYR A 1 179 ? -7.010 -21.961 -6.233 1.00 91.75 179 TYR A N 1
ATOM 1430 C CA . TYR A 1 179 ? -8.138 -21.671 -7.121 1.00 91.75 179 TYR A CA 1
ATOM 1431 C C . TYR A 1 179 ? -7.669 -21.027 -8.424 1.00 91.75 179 TYR A C 1
ATOM 1433 O O . TYR A 1 179 ? -8.106 -21.445 -9.491 1.00 91.75 179 TYR A O 1
ATOM 1441 N N . ILE A 1 180 ? -6.713 -20.096 -8.343 1.00 93.94 180 ILE A N 1
ATOM 1442 C CA . ILE A 1 180 ? -6.075 -19.476 -9.513 1.00 93.94 180 ILE A CA 1
ATOM 1443 C C . ILE A 1 180 ? -5.446 -20.557 -10.399 1.00 93.94 180 ILE A C 1
ATOM 1445 O O . ILE A 1 180 ? -5.667 -20.576 -11.606 1.00 93.94 180 ILE A O 1
ATOM 1449 N N . TYR A 1 181 ? -4.718 -21.503 -9.799 1.00 93.69 181 TYR A N 1
ATOM 1450 C CA . TYR A 1 181 ? -4.117 -22.613 -10.534 1.00 93.69 181 TYR A CA 1
ATOM 1451 C C . TYR A 1 181 ? -5.165 -23.533 -11.179 1.00 93.69 181 TYR A C 1
ATOM 1453 O O . TYR A 1 181 ? -5.016 -23.905 -12.341 1.00 93.69 181 TYR A O 1
ATOM 1461 N N . LYS A 1 182 ? -6.240 -23.876 -10.455 1.00 92.44 182 LYS A N 1
ATOM 1462 C CA . LYS A 1 182 ? -7.329 -24.713 -10.986 1.00 92.44 182 LYS A CA 1
ATOM 1463 C C . LYS A 1 182 ? -8.008 -24.072 -12.197 1.00 92.44 182 LYS A C 1
ATOM 1465 O O . LYS A 1 182 ? -8.184 -24.748 -13.204 1.00 92.44 182 LYS A O 1
ATOM 1470 N N . VAL A 1 183 ? -8.345 -22.783 -12.116 1.00 93.12 183 VAL A N 1
ATOM 1471 C CA . VAL A 1 183 ? -8.976 -22.055 -13.230 1.00 93.12 183 VAL A CA 1
ATOM 1472 C C . VAL A 1 183 ? -8.015 -21.938 -14.412 1.00 93.12 183 VAL A C 1
ATOM 1474 O O . VAL A 1 183 ? -8.415 -22.198 -15.542 1.00 93.12 183 VAL A O 1
ATOM 1477 N N . LEU A 1 184 ? -6.733 -21.645 -14.164 1.00 94.94 184 LEU A N 1
ATOM 1478 C CA . LEU A 1 184 ? -5.725 -21.591 -15.224 1.00 94.94 184 LEU A CA 1
ATOM 1479 C C . LEU A 1 184 ? -5.643 -22.911 -15.994 1.00 94.94 184 LEU A C 1
ATOM 1481 O O . LEU A 1 184 ? -5.672 -22.897 -17.217 1.00 94.94 184 LEU A O 1
ATOM 1485 N N . LYS A 1 185 ? -5.581 -24.048 -15.293 1.00 95.00 185 LYS A N 1
ATOM 1486 C CA . LYS A 1 185 ? -5.508 -25.363 -15.943 1.00 95.00 185 LYS A CA 1
ATOM 1487 C C . LYS A 1 185 ? -6.798 -25.780 -16.637 1.00 95.00 185 LYS A C 1
ATOM 1489 O O . LYS A 1 185 ? -6.734 -26.570 -17.570 1.00 95.00 185 LYS A O 1
ATOM 1494 N N . GLN A 1 186 ? -7.939 -25.239 -16.221 1.00 93.06 186 GLN A N 1
ATOM 1495 C CA . GLN A 1 186 ? -9.211 -25.462 -16.901 1.00 93.06 186 GLN A CA 1
ATOM 1496 C C . GLN A 1 186 ? -9.291 -24.714 -18.242 1.00 93.06 186 GLN A C 1
ATOM 1498 O O . GLN A 1 186 ? -9.881 -25.237 -19.180 1.00 93.06 186 GLN A O 1
ATOM 1503 N N . VAL A 1 187 ? -8.713 -23.510 -18.338 1.00 94.56 187 VAL A N 1
ATOM 1504 C CA . VAL A 1 187 ? -8.779 -22.676 -19.555 1.00 94.56 187 VAL A CA 1
ATOM 1505 C C . VAL A 1 187 ? -7.578 -22.911 -20.481 1.00 94.56 187 VAL A C 1
ATOM 1507 O O . VAL A 1 187 ? -7.738 -22.967 -21.696 1.00 94.56 187 VAL A O 1
ATOM 1510 N N . HIS A 1 188 ? -6.381 -23.090 -19.917 1.00 94.69 188 HIS A N 1
ATOM 1511 C CA . HIS A 1 188 ? -5.129 -23.299 -20.649 1.00 94.69 188 HIS A CA 1
ATOM 1512 C C . HIS A 1 188 ? -4.289 -24.422 -20.007 1.00 94.69 188 HIS A C 1
ATOM 1514 O O . HIS A 1 188 ? -3.402 -24.151 -19.185 1.00 94.69 188 HIS A O 1
ATOM 1520 N N . PRO A 1 189 ? -4.533 -25.694 -20.377 1.00 95.06 189 PRO A N 1
ATOM 1521 C CA . PRO A 1 189 ? -3.852 -26.853 -19.792 1.00 95.06 189 PRO A CA 1
ATOM 1522 C C . PRO A 1 189 ? -2.323 -26.807 -19.918 1.00 95.06 189 PRO A C 1
ATOM 1524 O O . PRO A 1 189 ? -1.618 -27.148 -18.963 1.00 95.06 189 PRO A O 1
ATOM 1527 N N . ASP A 1 190 ? -1.809 -26.298 -21.036 1.00 94.69 190 ASP A N 1
ATOM 1528 C CA . ASP A 1 190 ? -0.373 -26.306 -21.354 1.00 94.69 190 ASP A CA 1
ATOM 1529 C C . ASP A 1 190 ? 0.379 -25.081 -20.813 1.00 94.69 190 ASP A C 1
ATOM 1531 O O . ASP A 1 190 ? 1.607 -25.034 -20.796 1.00 94.69 190 ASP A O 1
ATOM 1535 N N . THR A 1 191 ? -0.341 -24.077 -20.307 1.00 94.44 191 THR A N 1
ATOM 1536 C CA . THR A 1 191 ? 0.266 -22.854 -19.772 1.00 94.44 191 THR A CA 1
ATOM 1537 C C . THR A 1 191 ? 0.606 -23.005 -18.290 1.00 94.44 191 THR A C 1
ATOM 1539 O O . THR A 1 191 ? -0.126 -23.619 -17.506 1.00 94.44 191 THR A O 1
ATOM 1542 N N . SER A 1 192 ? 1.738 -22.433 -17.877 1.00 92.94 192 SER A N 1
ATOM 1543 C CA . SER A 1 192 ? 2.144 -22.341 -16.472 1.00 92.94 192 SER A CA 1
ATOM 1544 C C . SER A 1 192 ? 2.190 -20.884 -16.015 1.00 92.94 192 SER A C 1
ATOM 1546 O O . SER A 1 192 ? 2.361 -19.968 -16.815 1.00 92.94 192 SER A O 1
ATOM 1548 N N . ILE A 1 193 ? 2.014 -20.662 -14.712 1.00 93.00 193 ILE A N 1
ATOM 1549 C CA . ILE A 1 193 ? 2.064 -19.333 -14.099 1.00 93.00 193 ILE A CA 1
ATOM 1550 C C . ILE A 1 193 ? 3.310 -19.216 -13.227 1.00 93.00 193 ILE A C 1
ATOM 1552 O O . ILE A 1 193 ? 3.600 -20.089 -12.406 1.00 93.00 193 ILE A O 1
ATOM 1556 N N . SER A 1 194 ? 4.053 -18.122 -13.393 1.00 95.81 194 SER A N 1
ATOM 1557 C CA . SER A 1 194 ? 5.236 -17.859 -12.575 1.00 95.81 194 SER A CA 1
ATOM 1558 C C . SER A 1 194 ? 4.854 -17.558 -11.122 1.00 95.81 194 SER A C 1
ATOM 1560 O O . SER A 1 194 ? 3.771 -17.050 -10.826 1.00 95.81 194 SER A O 1
ATOM 1562 N N . SER A 1 195 ? 5.771 -17.808 -10.187 1.00 90.00 195 SER A N 1
ATOM 1563 C CA . SER A 1 195 ? 5.553 -17.515 -8.763 1.00 90.00 195 SER A CA 1
ATOM 1564 C C . SER A 1 195 ? 5.294 -16.027 -8.496 1.00 90.00 195 SER A C 1
ATOM 1566 O O . SER A 1 195 ? 4.490 -15.685 -7.631 1.00 90.00 195 SER A O 1
ATOM 1568 N N . ARG A 1 196 ? 5.925 -15.131 -9.269 1.00 91.06 196 ARG A N 1
ATOM 1569 C CA . ARG A 1 196 ? 5.695 -13.682 -9.190 1.00 91.06 196 ARG A CA 1
ATOM 1570 C C . ARG A 1 196 ? 4.298 -13.305 -9.684 1.00 91.06 196 ARG A C 1
ATOM 1572 O O . ARG A 1 196 ? 3.618 -12.547 -9.001 1.00 91.06 196 ARG A O 1
ATOM 1579 N N . ALA A 1 197 ? 3.858 -13.861 -10.815 1.00 93.62 197 ALA A N 1
ATOM 1580 C CA . ALA A 1 197 ? 2.505 -13.646 -11.326 1.00 93.62 197 ALA A CA 1
ATOM 1581 C C . ALA A 1 197 ? 1.446 -14.203 -10.363 1.00 93.62 197 ALA A C 1
ATOM 1583 O O . ALA A 1 197 ? 0.447 -13.543 -10.106 1.00 93.62 197 ALA A O 1
ATOM 1584 N N . MET A 1 198 ? 1.703 -15.357 -9.741 1.00 93.69 198 MET A N 1
ATOM 1585 C CA . MET A 1 198 ? 0.818 -15.930 -8.723 1.00 93.69 198 MET A CA 1
ATOM 1586 C C . MET A 1 198 ? 0.636 -15.003 -7.512 1.00 93.69 198 MET A C 1
ATOM 1588 O O . MET A 1 198 ? -0.478 -14.859 -7.016 1.00 93.69 198 MET A O 1
ATOM 1592 N N . ILE A 1 199 ? 1.706 -14.349 -7.042 1.00 91.19 199 ILE A N 1
ATOM 1593 C CA . ILE A 1 199 ? 1.612 -13.374 -5.942 1.00 91.19 199 ILE A CA 1
ATOM 1594 C C . ILE A 1 199 ? 0.730 -12.189 -6.347 1.00 91.19 199 ILE A C 1
ATOM 1596 O O . ILE A 1 199 ? -0.137 -11.799 -5.571 1.00 91.19 199 ILE A O 1
ATOM 1600 N N . ILE A 1 200 ? 0.918 -11.656 -7.559 1.00 93.56 200 ILE A N 1
ATOM 1601 C CA . ILE A 1 200 ? 0.124 -10.532 -8.079 1.00 93.56 200 ILE A CA 1
ATOM 1602 C C . ILE A 1 200 ? -1.352 -10.926 -8.192 1.00 93.56 200 ILE A C 1
ATOM 1604 O O . ILE A 1 200 ? -2.207 -10.216 -7.675 1.00 93.56 200 ILE A O 1
ATOM 1608 N N . MET A 1 201 ? -1.648 -12.088 -8.779 1.00 95.38 201 MET A N 1
ATOM 1609 C CA . MET A 1 201 ? -3.017 -12.599 -8.899 1.00 95.38 201 MET A CA 1
ATOM 1610 C C . MET A 1 201 ? -3.667 -12.818 -7.531 1.00 95.38 201 MET A C 1
ATOM 1612 O O . MET A 1 201 ? -4.837 -12.505 -7.342 1.00 95.38 201 MET A O 1
ATOM 1616 N N . ASN A 1 202 ? -2.915 -13.324 -6.551 1.00 92.75 202 ASN A N 1
ATOM 1617 C CA . ASN A 1 202 ? -3.429 -13.488 -5.196 1.00 92.75 202 ASN A CA 1
ATOM 1618 C C . ASN A 1 202 ? -3.733 -12.140 -4.525 1.00 92.75 202 ASN A C 1
ATOM 1620 O O . ASN A 1 202 ? -4.742 -12.035 -3.837 1.00 92.75 202 ASN A O 1
ATOM 1624 N N . SER A 1 203 ? -2.887 -11.123 -4.703 1.00 93.50 203 SER A N 1
ATOM 1625 C CA . SER A 1 203 ? -3.175 -9.765 -4.222 1.00 93.50 203 SER A CA 1
ATOM 1626 C C . SER A 1 203 ? -4.418 -9.190 -4.897 1.00 93.50 203 SER A C 1
ATOM 1628 O O . SER A 1 203 ? -5.336 -8.798 -4.192 1.00 93.50 203 SER A O 1
ATOM 1630 N N . PHE A 1 204 ? -4.518 -9.294 -6.223 1.00 94.50 204 PHE A N 1
ATOM 1631 C CA . PHE A 1 204 ? -5.693 -8.853 -6.975 1.00 94.50 204 PHE A CA 1
ATOM 1632 C C . PHE A 1 204 ? -6.996 -9.492 -6.465 1.00 94.50 204 PHE A C 1
ATOM 1634 O O . PHE A 1 204 ? -7.995 -8.809 -6.269 1.00 94.50 204 PHE A O 1
ATOM 1641 N N . MET A 1 205 ? -6.982 -10.797 -6.168 1.00 93.94 205 MET A N 1
ATOM 1642 C CA . MET A 1 205 ? -8.145 -11.476 -5.584 1.00 93.94 205 MET A CA 1
ATOM 1643 C C . MET A 1 205 ? -8.522 -10.946 -4.195 1.00 93.94 205 MET A C 1
ATOM 1645 O O . MET A 1 205 ? -9.707 -10.905 -3.870 1.00 93.94 205 MET A O 1
ATOM 1649 N N . ASN A 1 206 ? -7.541 -10.556 -3.376 1.00 92.75 206 ASN A N 1
ATOM 1650 C CA . ASN A 1 206 ? -7.815 -9.945 -2.074 1.00 92.75 206 ASN A CA 1
ATOM 1651 C C . ASN A 1 206 ? -8.430 -8.552 -2.234 1.00 92.75 206 ASN A C 1
ATOM 1653 O O . ASN A 1 206 ? -9.417 -8.270 -1.563 1.00 92.75 206 ASN A O 1
ATOM 1657 N N . ASP A 1 207 ? -7.907 -7.739 -3.152 1.00 93.69 207 ASP A N 1
ATOM 1658 C CA . ASP A 1 207 ? -8.404 -6.381 -3.396 1.00 93.69 207 ASP A CA 1
ATOM 1659 C C . ASP A 1 207 ? -9.878 -6.410 -3.847 1.00 93.69 207 ASP A C 1
ATOM 1661 O O . ASP A 1 207 ? -10.725 -5.696 -3.311 1.00 93.69 207 ASP A O 1
ATOM 1665 N N . ILE A 1 208 ? -10.222 -7.322 -4.766 1.00 94.50 208 ILE A N 1
ATOM 1666 C CA . ILE A 1 208 ? -11.607 -7.536 -5.215 1.00 94.50 208 ILE A CA 1
ATOM 1667 C C . ILE A 1 208 ? -12.498 -8.061 -4.082 1.00 94.50 208 ILE A C 1
ATOM 1669 O O . ILE A 1 208 ? -13.645 -7.634 -3.944 1.00 94.50 208 ILE A O 1
ATOM 1673 N N . PHE A 1 209 ? -11.997 -8.989 -3.263 1.00 93.88 209 PHE A N 1
ATOM 1674 C CA . PHE A 1 209 ? -12.752 -9.516 -2.127 1.00 93.88 209 PHE A CA 1
ATOM 1675 C C . PHE A 1 209 ? -13.072 -8.423 -1.101 1.00 93.88 209 PHE A C 1
ATOM 1677 O O . PHE A 1 209 ? -14.212 -8.329 -0.646 1.00 93.88 209 PHE A O 1
ATOM 1684 N N . GLU A 1 210 ? -12.092 -7.586 -0.762 1.00 93.81 210 GLU A N 1
ATOM 1685 C CA . GLU A 1 210 ? -12.276 -6.469 0.163 1.00 93.81 210 GLU A CA 1
ATOM 1686 C C . GLU A 1 210 ? -13.292 -5.466 -0.388 1.00 93.81 210 GLU A C 1
ATOM 1688 O O . GLU A 1 210 ? -14.212 -5.065 0.328 1.00 93.81 210 GLU A O 1
ATOM 1693 N N . GLN A 1 211 ? -13.216 -5.154 -1.683 1.00 95.75 211 GLN A N 1
ATOM 1694 C CA . GLN A 1 211 ? -14.192 -4.293 -2.342 1.00 95.75 211 GLN A CA 1
ATOM 1695 C C . GLN A 1 211 ? -15.618 -4.867 -2.259 1.00 95.75 211 GLN A C 1
ATOM 1697 O O . GLN A 1 211 ? -16.549 -4.152 -1.883 1.00 95.75 211 GLN A O 1
ATOM 1702 N N . ILE A 1 212 ? -15.800 -6.167 -2.533 1.00 95.81 212 ILE A N 1
ATOM 1703 C CA . ILE A 1 212 ? -17.104 -6.843 -2.404 1.00 95.81 212 ILE A CA 1
ATOM 1704 C C . ILE A 1 212 ? -17.593 -6.815 -0.956 1.00 95.81 212 ILE A C 1
ATOM 1706 O O . ILE A 1 212 ? -18.778 -6.571 -0.724 1.00 95.81 212 ILE A O 1
ATOM 1710 N N . ALA A 1 213 ? -16.716 -7.049 0.020 1.00 95.25 213 ALA A N 1
ATOM 1711 C CA . ALA A 1 213 ? -17.079 -7.048 1.432 1.00 95.25 213 ALA A CA 1
ATOM 1712 C C . ALA A 1 213 ? -17.555 -5.664 1.900 1.00 95.25 213 ALA A C 1
ATOM 1714 O O . ALA A 1 213 ? -18.589 -5.563 2.566 1.00 95.25 213 ALA A O 1
ATOM 1715 N N . VAL A 1 214 ? -16.846 -4.601 1.507 1.00 96.12 214 VAL A N 1
ATOM 1716 C CA . VAL A 1 214 ? -17.211 -3.216 1.831 1.00 96.12 214 VAL A CA 1
ATOM 1717 C C . VAL A 1 214 ? -18.558 -2.850 1.213 1.00 96.12 214 VAL A C 1
ATOM 1719 O O . VAL A 1 214 ? -19.442 -2.373 1.926 1.00 96.12 214 VAL A O 1
ATOM 1722 N N . GLU A 1 215 ? -18.762 -3.127 -0.075 1.00 96.88 215 GLU A N 1
ATOM 1723 C CA . GLU A 1 215 ? -20.035 -2.826 -0.742 1.00 96.88 215 GLU A CA 1
ATOM 1724 C C . GLU A 1 215 ? -21.197 -3.665 -0.194 1.00 96.88 215 GLU A C 1
ATOM 1726 O O . GLU A 1 215 ? -22.293 -3.152 0.031 1.00 96.88 215 GLU A O 1
ATOM 1731 N N . SER A 1 216 ? -20.962 -4.939 0.130 1.00 96.81 216 SER A N 1
ATOM 1732 C CA . SER A 1 216 ? -21.978 -5.791 0.765 1.00 96.81 216 SER A CA 1
ATOM 1733 C C . SER A 1 216 ? -22.379 -5.266 2.146 1.00 96.81 216 SER A C 1
ATOM 1735 O O . SER A 1 216 ? -23.558 -5.291 2.500 1.00 96.81 216 SER A O 1
ATOM 1737 N N . SER A 1 217 ? -21.411 -4.761 2.917 1.00 96.19 217 SER A N 1
ATOM 1738 C CA . SER A 1 217 ? -21.651 -4.136 4.221 1.00 96.19 217 SER A CA 1
ATOM 1739 C C . SER A 1 217 ? -22.483 -2.858 4.087 1.00 96.19 217 SER A C 1
ATOM 1741 O O . SER A 1 217 ? -23.480 -2.693 4.791 1.00 96.19 217 SER A O 1
ATOM 1743 N N . ARG A 1 218 ? -22.149 -1.993 3.118 1.00 95.50 218 ARG A N 1
ATOM 1744 C CA . ARG A 1 218 ? -22.922 -0.778 2.804 1.00 95.50 218 ARG A CA 1
ATOM 1745 C C . ARG A 1 218 ? -24.368 -1.101 2.431 1.00 95.50 218 ARG A C 1
ATOM 1747 O O . ARG A 1 218 ? -25.289 -0.468 2.942 1.00 95.50 218 ARG A O 1
ATOM 1754 N N . LEU A 1 219 ? -24.585 -2.123 1.600 1.00 96.44 219 LEU A N 1
ATOM 1755 C CA . LEU A 1 219 ? -25.929 -2.575 1.226 1.00 96.44 219 LEU A CA 1
ATOM 1756 C C . LEU A 1 219 ? -26.723 -3.113 2.426 1.00 96.44 219 LEU A C 1
ATOM 1758 O O . LEU A 1 219 ? -27.918 -2.835 2.544 1.00 96.44 219 LEU A O 1
ATOM 1762 N N . ALA A 1 220 ? -26.078 -3.848 3.335 1.00 96.12 220 ALA A N 1
ATOM 1763 C CA . ALA A 1 220 ? -26.732 -4.348 4.543 1.00 96.12 220 ALA A CA 1
ATOM 1764 C C . ALA A 1 220 ? -27.142 -3.193 5.472 1.00 96.12 220 ALA A C 1
ATOM 1766 O O . ALA A 1 220 ? -28.278 -3.162 5.950 1.00 96.12 220 ALA A O 1
ATOM 1767 N N . GLN A 1 221 ? -26.263 -2.200 5.645 1.00 94.50 221 GLN A N 1
ATOM 1768 C CA . GLN A 1 221 ? -26.542 -0.985 6.415 1.00 94.50 221 GLN A CA 1
ATOM 1769 C C . GLN A 1 221 ? -27.686 -0.166 5.812 1.00 94.50 221 GLN A C 1
ATOM 1771 O O . GLN A 1 221 ? -28.580 0.257 6.544 1.00 94.50 221 GLN A O 1
ATOM 1776 N N . HIS A 1 222 ? -27.715 -0.003 4.486 1.00 94.31 222 HIS A N 1
ATOM 1777 C CA . HIS A 1 222 ? -28.813 0.672 3.788 1.00 94.31 222 HIS A CA 1
ATOM 1778 C C . HIS A 1 222 ? -30.160 -0.022 4.043 1.00 94.31 222 HIS A C 1
ATOM 1780 O O . HIS A 1 222 ? -31.177 0.624 4.286 1.00 94.31 222 HIS A O 1
ATOM 1786 N N . ASN A 1 223 ? -30.153 -1.355 4.082 1.00 93.19 223 ASN A N 1
ATOM 1787 C CA . ASN A 1 223 ? -31.329 -2.161 4.400 1.00 93.19 223 ASN A CA 1
ATOM 1788 C C . ASN A 1 223 ? -31.620 -2.261 5.911 1.00 93.19 223 ASN A C 1
ATOM 1790 O O . ASN A 1 223 ? -32.511 -3.018 6.298 1.00 93.19 223 ASN A O 1
ATOM 1794 N N . LYS A 1 224 ? -30.882 -1.529 6.762 1.00 94.62 224 LYS A N 1
ATOM 1795 C CA . LYS A 1 224 ? -30.967 -1.556 8.235 1.00 94.62 224 LYS A CA 1
ATOM 1796 C C . LYS A 1 224 ? -30.796 -2.960 8.829 1.00 94.62 224 LYS A C 1
ATOM 1798 O O . LYS A 1 224 ? -31.395 -3.292 9.850 1.00 94.62 224 LYS A O 1
ATOM 1803 N N . LYS A 1 225 ? -29.978 -3.798 8.190 1.00 93.12 225 LYS A N 1
ATOM 1804 C CA . LYS A 1 225 ? -29.646 -5.146 8.659 1.00 93.12 225 LYS A CA 1
ATOM 1805 C C . LYS A 1 225 ? -28.252 -5.164 9.273 1.00 93.12 225 LYS A C 1
ATOM 1807 O O . LYS A 1 225 ? -27.310 -4.612 8.716 1.00 93.12 225 LYS A O 1
ATOM 1812 N N . SER A 1 226 ? -28.112 -5.866 10.395 1.00 91.31 226 SER A N 1
ATOM 1813 C CA . SER A 1 226 ? -26.821 -6.111 11.055 1.00 91.31 226 SER A CA 1
ATOM 1814 C C . SER A 1 226 ? -26.038 -7.282 10.449 1.00 91.31 226 SER A C 1
ATOM 1816 O O . SER A 1 226 ? -24.866 -7.466 10.759 1.00 91.31 226 SER A O 1
ATOM 1818 N N . THR A 1 227 ? -26.681 -8.090 9.599 1.00 94.69 227 THR A N 1
ATOM 1819 C CA . THR A 1 227 ? -26.106 -9.299 8.995 1.00 94.69 227 THR A CA 1
ATOM 1820 C C . THR A 1 227 ? -26.101 -9.179 7.475 1.00 94.69 227 THR A C 1
ATOM 1822 O O . THR A 1 227 ? -27.126 -8.846 6.881 1.00 94.69 227 THR A O 1
ATOM 1825 N N . ILE A 1 228 ? -24.964 -9.495 6.850 1.00 95.25 228 ILE A N 1
ATOM 1826 C CA . ILE A 1 228 ? -24.820 -9.565 5.391 1.00 95.25 228 ILE A CA 1
ATOM 1827 C C . ILE A 1 228 ? -25.396 -10.901 4.899 1.00 95.25 228 ILE A C 1
ATOM 1829 O O . ILE A 1 228 ? -24.916 -11.971 5.271 1.00 95.25 228 ILE A O 1
ATOM 1833 N N . SER A 1 229 ? -26.419 -10.845 4.052 1.00 94.50 229 SER A N 1
ATOM 1834 C CA . SER A 1 229 ? -27.032 -11.996 3.386 1.00 94.50 229 SER A CA 1
ATOM 1835 C C . SER A 1 229 ? -26.428 -12.245 1.999 1.00 94.50 229 SER A C 1
ATOM 1837 O O . SER A 1 229 ? -25.767 -11.390 1.405 1.00 94.50 229 SER A O 1
ATOM 1839 N N . SER A 1 230 ? -26.716 -13.418 1.425 1.00 92.25 230 SER A N 1
ATOM 1840 C CA . SER A 1 230 ? -26.310 -13.771 0.056 1.00 92.25 230 SER A CA 1
ATOM 1841 C C . SER A 1 230 ? -26.814 -12.775 -0.994 1.00 92.25 230 SER A C 1
ATOM 1843 O O . SER A 1 230 ? -26.150 -12.569 -2.010 1.00 92.25 230 SER A O 1
ATOM 1845 N N . ARG A 1 231 ? -27.954 -12.116 -0.743 1.00 92.44 231 ARG A N 1
ATOM 1846 C CA . ARG A 1 231 ? -28.522 -11.109 -1.645 1.00 92.44 231 ARG A CA 1
ATOM 1847 C C . ARG A 1 231 ? -27.679 -9.838 -1.685 1.00 92.44 231 ARG A C 1
ATOM 1849 O O . ARG A 1 231 ? -27.475 -9.305 -2.776 1.00 92.44 231 ARG A O 1
ATOM 1856 N N . GLU A 1 232 ? -27.184 -9.364 -0.540 1.00 95.00 232 GLU A N 1
ATOM 1857 C CA . GLU A 1 232 ? -26.287 -8.202 -0.510 1.00 95.00 232 GLU A CA 1
ATOM 1858 C C . GLU A 1 232 ? -24.979 -8.514 -1.246 1.00 95.00 232 GLU A C 1
ATOM 1860 O O . GLU A 1 232 ? -24.557 -7.715 -2.074 1.00 95.00 232 GLU A O 1
ATOM 1865 N N . ILE A 1 233 ? -24.416 -9.714 -1.061 1.00 95.50 233 ILE A N 1
ATOM 1866 C CA . ILE A 1 233 ? -23.188 -10.138 -1.757 1.00 95.50 233 ILE A CA 1
ATOM 1867 C C . ILE A 1 233 ? -23.397 -10.191 -3.275 1.00 95.50 233 ILE A C 1
ATOM 1869 O O . ILE A 1 233 ? -22.621 -9.615 -4.035 1.00 95.50 233 ILE A O 1
ATOM 1873 N N . GLN A 1 234 ? -24.466 -10.839 -3.748 1.00 94.50 234 GLN A N 1
ATOM 1874 C CA . GLN A 1 234 ? -24.760 -10.912 -5.185 1.00 94.50 234 GLN A CA 1
ATOM 1875 C C . GLN A 1 234 ? -25.029 -9.535 -5.799 1.00 94.50 234 GLN A C 1
ATOM 1877 O O . GLN A 1 234 ? -24.682 -9.297 -6.955 1.00 94.50 234 GLN A O 1
ATOM 1882 N N . THR A 1 235 ? -25.645 -8.628 -5.040 1.00 94.88 235 THR A N 1
ATOM 1883 C CA . THR A 1 235 ? -25.904 -7.258 -5.495 1.00 94.88 235 THR A CA 1
ATOM 1884 C C . THR A 1 235 ? -24.608 -6.450 -5.545 1.00 94.88 235 THR A C 1
ATOM 1886 O O . THR A 1 235 ? -24.354 -5.803 -6.555 1.00 94.88 235 THR A O 1
ATOM 1889 N N . ALA A 1 236 ? -23.741 -6.562 -4.534 1.00 96.12 236 ALA A N 1
ATOM 1890 C CA . ALA A 1 236 ? -22.426 -5.923 -4.513 1.00 96.12 236 ALA A CA 1
ATOM 1891 C C . ALA A 1 236 ? -21.566 -6.345 -5.715 1.00 96.12 236 ALA A C 1
ATOM 1893 O O . ALA A 1 236 ? -20.990 -5.500 -6.393 1.00 96.12 236 ALA A O 1
ATOM 1894 N N . VAL A 1 237 ? -21.558 -7.639 -6.055 1.00 96.44 237 VAL A N 1
ATOM 1895 C CA . VAL A 1 237 ? -20.867 -8.156 -7.252 1.00 96.44 237 VAL A CA 1
ATOM 1896 C C . VAL A 1 237 ? -21.384 -7.485 -8.532 1.00 96.44 237 VAL A C 1
ATOM 1898 O O . VAL A 1 237 ? -20.591 -7.140 -9.405 1.00 96.44 237 VAL A O 1
ATOM 1901 N N . ARG A 1 238 ? -22.698 -7.250 -8.649 1.00 94.94 238 ARG A N 1
ATOM 1902 C CA . ARG A 1 238 ? -23.287 -6.561 -9.813 1.00 94.94 238 ARG A CA 1
ATOM 1903 C C . ARG A 1 238 ? -22.975 -5.067 -9.870 1.00 94.94 238 ARG A C 1
ATOM 1905 O O . ARG A 1 238 ? -23.040 -4.504 -10.956 1.00 94.94 238 ARG A O 1
ATOM 1912 N N . LEU A 1 239 ? -22.681 -4.440 -8.732 1.00 95.06 239 LEU A N 1
ATOM 1913 C CA . LEU A 1 239 ? -22.282 -3.033 -8.666 1.00 95.06 239 LEU A CA 1
ATOM 1914 C C . LEU A 1 239 ? -20.803 -2.846 -9.010 1.00 95.06 239 LEU A C 1
ATOM 1916 O O . LEU A 1 239 ? -20.449 -1.881 -9.677 1.00 95.06 239 LEU A O 1
ATOM 1920 N N . ILE A 1 240 ? -19.948 -3.770 -8.567 1.00 94.38 240 ILE A N 1
ATOM 1921 C CA . ILE A 1 240 ? -18.495 -3.679 -8.753 1.00 94.38 240 ILE A CA 1
ATOM 1922 C C . ILE A 1 240 ? -18.087 -4.030 -10.185 1.00 94.38 240 ILE A C 1
ATOM 1924 O O . ILE A 1 240 ? -17.204 -3.388 -10.750 1.00 94.38 240 ILE A O 1
ATOM 1928 N N . PHE A 1 241 ? -18.708 -5.051 -10.780 1.00 93.88 241 PHE A N 1
ATOM 1929 C CA . PHE A 1 241 ? -18.323 -5.516 -12.107 1.00 93.88 241 PHE A CA 1
ATOM 1930 C C . PHE A 1 241 ? -19.184 -4.913 -13.228 1.00 93.88 241 PHE A C 1
ATOM 1932 O O . PHE A 1 241 ? -20.405 -4.823 -13.092 1.00 93.88 241 PHE A O 1
ATOM 1939 N N . PRO A 1 242 ? -18.584 -4.607 -14.395 1.00 93.44 242 PRO A N 1
ATOM 1940 C CA . PRO A 1 242 ? -19.321 -4.285 -15.613 1.00 93.44 242 PRO A CA 1
ATOM 1941 C C . PRO A 1 242 ? -20.313 -5.390 -15.996 1.00 93.44 242 PRO A C 1
ATOM 1943 O O . PRO A 1 242 ? -20.070 -6.570 -15.740 1.00 93.44 242 PRO A O 1
ATOM 1946 N N . ARG A 1 243 ? -21.406 -5.013 -16.673 1.00 90.31 243 ARG A N 1
ATOM 1947 C CA . ARG A 1 243 ? -22.578 -5.863 -16.967 1.00 90.31 243 ARG A CA 1
ATOM 1948 C C . ARG A 1 243 ? -22.249 -7.323 -17.319 1.00 90.31 243 ARG A C 1
ATOM 1950 O O . ARG A 1 243 ? -22.775 -8.224 -16.671 1.00 90.31 243 ARG A O 1
ATOM 1957 N N . GLU A 1 244 ? -21.412 -7.573 -18.325 1.00 93.44 244 GLU A N 1
ATOM 1958 C CA . GLU A 1 244 ? -21.113 -8.945 -18.771 1.00 93.44 244 GLU A CA 1
ATOM 1959 C C . GLU A 1 244 ? -20.278 -9.736 -17.752 1.00 93.44 244 GLU A C 1
ATOM 1961 O O . GLU A 1 244 ? -20.536 -10.915 -17.512 1.00 93.44 244 GLU A O 1
ATOM 1966 N N . LEU A 1 245 ? -19.337 -9.084 -17.066 1.00 93.62 245 LEU A N 1
ATOM 1967 C CA . LEU A 1 245 ? -18.547 -9.713 -16.004 1.00 93.62 245 LEU A CA 1
ATOM 1968 C C . LEU A 1 245 ? -19.408 -10.041 -14.780 1.00 93.62 245 LEU A C 1
ATOM 1970 O O . LEU A 1 245 ? -19.292 -11.131 -14.223 1.00 93.62 245 LEU A O 1
ATOM 1974 N N . ALA A 1 246 ? -20.326 -9.147 -14.407 1.00 94.12 246 ALA A N 1
ATOM 1975 C CA . ALA A 1 246 ? -21.266 -9.376 -13.315 1.00 94.12 246 ALA A CA 1
ATOM 1976 C C . ALA A 1 246 ? -22.178 -10.585 -13.577 1.00 94.12 246 ALA A C 1
ATOM 1978 O O . ALA A 1 246 ? -22.397 -11.401 -12.678 1.00 94.12 246 ALA A O 1
ATOM 1979 N N . LYS A 1 247 ? -22.692 -10.729 -14.808 1.00 94.12 247 LYS A N 1
ATOM 1980 C CA . LYS A 1 247 ? -23.515 -11.884 -15.203 1.00 94.12 247 LYS A CA 1
ATOM 1981 C C . LYS A 1 247 ? -22.750 -13.194 -15.035 1.00 94.12 247 LYS A C 1
ATOM 1983 O O . LYS A 1 247 ? -23.265 -14.113 -14.396 1.00 94.12 247 LYS A O 1
ATOM 1988 N N . HIS A 1 248 ? -21.525 -13.263 -15.558 1.00 93.56 248 HIS A N 1
ATOM 1989 C CA . HIS A 1 248 ? -20.684 -14.451 -15.428 1.00 93.56 248 HIS A CA 1
ATOM 1990 C C . HIS A 1 248 ? -20.347 -14.750 -13.966 1.00 93.56 248 HIS A C 1
ATOM 1992 O O . HIS A 1 248 ? -20.546 -15.877 -13.522 1.00 93.56 248 HIS A O 1
ATOM 1998 N N . ALA A 1 249 ? -19.920 -13.748 -13.194 1.00 93.44 249 ALA A N 1
ATOM 1999 C CA . ALA A 1 249 ? -19.544 -13.923 -11.794 1.00 93.44 249 ALA A CA 1
ATOM 2000 C C . ALA A 1 249 ? -20.702 -14.464 -10.938 1.00 93.44 249 ALA A C 1
ATOM 2002 O O . ALA A 1 249 ? -20.515 -15.399 -10.160 1.00 93.44 249 ALA A O 1
ATOM 2003 N N . VAL A 1 250 ? -21.913 -13.920 -11.106 1.00 93.62 250 VAL A N 1
ATOM 2004 C CA . VAL A 1 250 ? -23.096 -14.386 -10.365 1.00 93.62 250 VAL A CA 1
ATOM 2005 C C . VAL A 1 250 ? -23.524 -15.781 -10.827 1.00 93.62 250 VAL A C 1
ATOM 2007 O O . VAL A 1 250 ? -23.778 -16.640 -9.985 1.00 93.62 250 VAL A O 1
ATOM 2010 N N . SER A 1 251 ? -23.563 -16.032 -12.140 1.00 93.69 251 SER A N 1
ATOM 2011 C CA . SER A 1 251 ? -23.929 -17.340 -12.702 1.00 93.69 251 SER A CA 1
ATOM 2012 C C . SER A 1 251 ? -22.977 -18.449 -12.242 1.00 93.69 251 SER A C 1
ATOM 2014 O O . SER A 1 251 ? -23.418 -19.472 -11.715 1.00 93.69 251 SER A O 1
ATOM 2016 N N . GLU A 1 252 ? -21.666 -18.246 -12.391 1.00 92.31 252 GLU A N 1
ATOM 2017 C CA . GLU A 1 252 ? -20.653 -19.214 -11.956 1.00 92.31 252 GLU A CA 1
ATOM 2018 C C . GLU A 1 252 ? -20.647 -19.382 -10.432 1.00 92.31 252 GLU A C 1
ATOM 2020 O O . GLU A 1 252 ? -20.520 -20.502 -9.938 1.00 92.31 252 GLU A O 1
ATOM 2025 N N . GLY A 1 253 ? -20.887 -18.305 -9.675 1.00 92.94 253 GLY A N 1
ATOM 2026 C CA . GLY A 1 253 ? -21.064 -18.369 -8.225 1.00 92.94 253 GLY A CA 1
ATOM 2027 C C . GLY A 1 253 ? -22.220 -19.284 -7.811 1.00 92.94 253 GLY A C 1
ATOM 2028 O O . GLY A 1 253 ? -22.036 -20.174 -6.981 1.00 92.94 253 GLY A O 1
ATOM 2029 N N . SER A 1 254 ? -23.398 -19.133 -8.422 1.00 92.44 254 SER A N 1
ATOM 2030 C CA . SER A 1 254 ? -24.568 -19.982 -8.143 1.00 92.44 254 SER A CA 1
ATOM 2031 C C . SER A 1 254 ? -24.332 -21.455 -8.497 1.00 92.44 254 SER A C 1
ATOM 2033 O O . SER A 1 254 ? -24.697 -22.348 -7.722 1.00 92.44 254 SER A O 1
ATOM 2035 N N . LYS A 1 255 ? -23.669 -21.726 -9.629 1.00 92.19 255 LYS A N 1
ATOM 2036 C CA . LYS A 1 255 ? -23.261 -23.090 -10.007 1.00 92.19 255 LYS A CA 1
ATOM 2037 C C . LYS A 1 255 ? -22.294 -23.683 -8.983 1.00 92.19 255 LYS A C 1
ATOM 2039 O O . LYS A 1 255 ? -22.461 -24.830 -8.567 1.00 92.19 255 LYS A O 1
ATOM 2044 N N . ALA A 1 256 ? -21.312 -22.898 -8.539 1.00 90.81 256 ALA A N 1
ATOM 2045 C CA . ALA A 1 256 ? -20.331 -23.327 -7.550 1.00 90.81 256 ALA A CA 1
ATOM 2046 C C . ALA A 1 256 ? -20.977 -23.664 -6.197 1.00 90.81 256 ALA A C 1
ATOM 2048 O O . ALA A 1 256 ? -20.611 -24.675 -5.600 1.00 90.81 256 ALA A O 1
ATOM 2049 N N . VAL A 1 257 ? -21.966 -22.882 -5.741 1.00 92.31 257 VAL A N 1
ATOM 2050 C CA . VAL A 1 257 ? -22.720 -23.181 -4.509 1.00 92.31 257 VAL A CA 1
ATOM 2051 C C . VAL A 1 257 ? -23.441 -24.521 -4.621 1.00 92.31 257 VAL A C 1
ATOM 2053 O O . VAL A 1 257 ? -23.303 -25.361 -3.736 1.00 92.31 257 VAL A O 1
ATOM 2056 N N . THR A 1 258 ? -24.137 -24.754 -5.735 1.00 92.94 258 THR A N 1
ATOM 2057 C CA . THR A 1 258 ? -24.847 -26.019 -5.982 1.00 92.94 258 THR A CA 1
ATOM 2058 C C . THR A 1 258 ? -23.876 -27.199 -5.946 1.00 92.94 258 THR A C 1
ATOM 2060 O O . THR A 1 258 ? -24.076 -28.163 -5.204 1.00 92.94 258 THR A O 1
ATOM 2063 N N . LYS A 1 259 ? -22.749 -27.084 -6.660 1.00 92.62 259 LYS A N 1
ATOM 2064 C CA . LYS A 1 259 ? -21.701 -28.109 -6.660 1.00 92.62 259 LYS A CA 1
ATOM 2065 C C . LYS A 1 259 ? -21.164 -28.373 -5.253 1.00 92.62 259 LYS A C 1
ATOM 2067 O O . LYS A 1 259 ? -21.021 -29.533 -4.870 1.00 92.62 259 LYS A O 1
ATOM 2072 N N . TYR A 1 260 ? -20.904 -27.321 -4.478 1.00 90.44 260 TYR A N 1
ATOM 2073 C CA . TYR A 1 260 ? -20.417 -27.429 -3.103 1.00 90.44 260 TYR A CA 1
ATOM 2074 C C . TYR A 1 260 ? -21.409 -28.166 -2.197 1.00 90.44 260 TYR A C 1
ATOM 2076 O O . TYR A 1 260 ? -20.993 -29.022 -1.423 1.00 90.44 260 TYR A O 1
ATOM 2084 N N . THR A 1 261 ? -22.710 -27.892 -2.332 1.00 92.62 261 THR A N 1
ATOM 2085 C CA . THR A 1 261 ? -23.744 -28.595 -1.560 1.00 92.62 261 THR A CA 1
ATOM 2086 C C . THR A 1 261 ? -23.878 -30.068 -1.942 1.00 92.62 261 THR A C 1
ATOM 2088 O O . THR A 1 261 ? -24.126 -30.887 -1.068 1.00 92.62 261 THR A O 1
ATOM 2091 N N . THR A 1 262 ? -23.667 -30.417 -3.217 1.00 91.00 262 THR A N 1
ATOM 2092 C CA . THR A 1 262 ? -23.770 -31.805 -3.715 1.00 91.00 262 THR A CA 1
ATOM 2093 C C . THR A 1 262 ? -22.514 -32.654 -3.506 1.00 91.00 262 THR A C 1
ATOM 2095 O O . THR A 1 262 ? -22.598 -33.873 -3.539 1.00 91.00 262 THR A O 1
ATOM 2098 N N . SER A 1 263 ? -21.342 -32.034 -3.332 1.00 80.25 263 SER A N 1
ATOM 2099 C CA . SER A 1 263 ? -20.049 -32.738 -3.214 1.00 80.25 263 SER A CA 1
ATOM 2100 C C . SER A 1 263 ? -19.670 -33.060 -1.762 1.00 80.25 263 SER A C 1
ATOM 2102 O O . SER A 1 263 ? -18.498 -33.328 -1.491 1.00 80.25 263 SER A O 1
ATOM 2104 N N . LYS A 1 264 ? -20.621 -32.934 -0.831 1.00 53.12 264 LYS A N 1
ATOM 2105 C CA . LYS A 1 264 ? -20.422 -33.146 0.602 1.00 53.12 264 LYS A CA 1
ATOM 2106 C C . LYS A 1 264 ? -20.959 -34.503 1.031 1.00 53.12 264 LYS A C 1
ATOM 2108 O O . LYS A 1 264 ? -22.019 -34.891 0.501 1.00 53.12 264 LYS A O 1
#

Sequence (264 aa):
MRLAFALYTWIECRGGDDTLSPAEADDEPKKHVERSIQMFKEIGDLGKEAAASMVKGHLCRDGSKEQREWYQIALEQCQQALGEKCKLMELIISSIGIYYEDKKNYSSAYDYFLKSRQLCIEVLGDGHQRTILANSYLSHPYYRRIAKTKAAKPAKPSQPSQPSDGKKKRKRKDNYGIYIYKVLKQVHPDTSISSRAMIIMNSFMNDIFEQIAVESSRLAQHNKKSTISSREIQTAVRLIFPRELAKHAVSEGSKAVTKYTTSK

Secondary structure (DSSP, 8-state):
--S---HHHHHHTT-S-TTS-HHHHHHHHHHHHHHHHHHHHHHT-HHHHHHHHHHHHHHSPTT-HHHHHHHHHHHHHHHHHH-S--HHHHHHHHHHHHHHHHTT-HHHHHHHHHHHHHHHHHHH-TTSHHHHHHHHHHTSHHHHHHHHHHHTS-----------------PPPP--HHHHHHHHHHH-TT----HHHHHHHHHHHHHHHHHHHHHHHHHHHHTT-SS--HHHHHHHHHHHS-HHHHHHHHHHHHHHHHHHHHT-

Radius of gyration: 24.86 Å; chains: 1; bounding box: 56×66×53 Å

pLDDT: mean 82.16, std 16.25, range [33.88, 96.88]